Protein AF-A0A4P5VHC5-F1 (afdb_monomer_lite)

Sequence (253 aa):
MTRVNHTTSGDASEANSLGYAGRFGPGLPRVSDGSLLFLLHLISKMRPALEGGSRFGIVLNGSPLFTGGAGSGESEIRRYVLEDDLVEAIIGLPTDMFYNTGISTYIWILSNRKPAEYKGKVHLIDASSFWQKMRKSLGSKRKELSPEQIAEITRLFGNFEEAEHDGKTISRIFLNEDFGYRTITVERPLKDEAGNVVLGQRGKAKDQPQADSSLRDTENVTLSEDVQTYFEREVLPHESDAWIDHEKTRVGY

Secondary structure (DSSP, 8-state):
---------HHHHHHHHHGGGSTTTT----TT--HHHHHHHHHTTSPPGGGT--EEEEEEESGGGT-S-TTSHHHHHHHHHHHTT-EEEEEEPPTT-BTTB-S-EEEEEEESS--GGGTTEEEEEE-TT--EEEEEEETTEEEE--HHHHHHHHHHHHHT--EEETTEEEEEEEEGGGG-EEEEEEE-B-B-TTSPBPBB-SGGGBTSBPB-TTS-EEEEEETTS-HHHHIIIIITTT-TT-EEEEEEEEEE-

pLDDT: mean 93.29, std 11.01, range [29.88, 98.75]

Radius of gyration: 23.18 Å; chains: 1; bounding box: 64×45×61 Å

Structure (mmCIF, N/CA/C/O backbone):
data_AF-A0A4P5VHC5-F1
#
_entry.id   AF-A0A4P5VHC5-F1
#
loop_
_atom_site.group_PDB
_atom_site.id
_atom_site.type_symbol
_atom_site.label_atom_id
_atom_site.label_alt_id
_atom_site.label_comp_id
_atom_site.label_asym_id
_atom_site.label_entity_id
_atom_site.label_seq_id
_atom_site.pdbx_PDB_ins_code
_atom_site.Cartn_x
_atom_site.Cartn_y
_atom_site.Cartn_z
_atom_site.occupancy
_atom_site.B_iso_or_equiv
_atom_site.auth_seq_id
_atom_site.auth_comp_id
_atom_site.auth_asym_id
_atom_site.auth_atom_id
_atom_site.pdbx_PDB_model_num
ATOM 1 N N . MET A 1 1 ? 39.696 18.001 10.555 1.00 36.16 1 MET A N 1
ATOM 2 C CA . MET A 1 1 ? 38.634 17.391 11.386 1.00 36.16 1 MET A CA 1
ATOM 3 C C . MET A 1 1 ? 37.720 16.589 10.479 1.00 36.16 1 MET A C 1
ATOM 5 O O . MET A 1 1 ? 36.798 17.136 9.889 1.00 36.16 1 MET A O 1
ATOM 9 N N . THR A 1 2 ? 38.032 15.311 10.305 1.00 31.55 2 THR A N 1
ATOM 10 C CA . THR A 1 2 ? 37.221 14.377 9.522 1.00 31.55 2 THR A CA 1
ATOM 11 C C . THR A 1 2 ? 36.045 13.955 10.393 1.00 31.55 2 THR A C 1
ATOM 13 O O . THR A 1 2 ? 36.248 13.316 11.424 1.00 31.55 2 THR A O 1
ATOM 16 N N . ARG A 1 3 ? 34.821 14.361 10.037 1.00 29.88 3 ARG A N 1
ATOM 17 C CA . ARG A 1 3 ? 33.613 13.814 10.665 1.00 29.88 3 ARG A CA 1
ATOM 18 C C . ARG A 1 3 ? 33.501 12.353 10.244 1.00 29.88 3 ARG A C 1
ATOM 20 O O . ARG A 1 3 ? 33.150 12.055 9.108 1.00 29.88 3 ARG A O 1
ATOM 27 N N . VAL A 1 4 ? 33.835 11.454 11.161 1.00 32.69 4 VAL A N 1
ATOM 28 C CA . VAL A 1 4 ? 33.450 10.048 11.074 1.00 32.69 4 VAL A CA 1
ATOM 29 C C . VAL A 1 4 ? 31.948 10.007 11.346 1.00 32.69 4 VAL A C 1
ATOM 31 O O . VAL A 1 4 ? 31.511 10.318 12.452 1.00 32.69 4 VAL A O 1
ATOM 34 N N . ASN A 1 5 ? 31.151 9.683 10.326 1.00 34.91 5 ASN A N 1
ATOM 35 C CA . ASN A 1 5 ? 29.728 9.388 10.483 1.00 34.91 5 ASN A CA 1
ATOM 36 C C . ASN A 1 5 ? 29.587 8.061 11.244 1.00 34.91 5 ASN A C 1
ATOM 38 O O . ASN A 1 5 ? 29.468 6.992 10.653 1.00 34.91 5 ASN A O 1
ATOM 42 N N . HIS A 1 6 ? 29.637 8.126 12.571 1.00 38.31 6 HIS A N 1
ATOM 43 C CA . HIS A 1 6 ? 29.175 7.056 13.445 1.00 38.31 6 HIS A CA 1
ATOM 44 C C . HIS A 1 6 ? 27.709 7.298 13.776 1.00 38.31 6 HIS A C 1
ATOM 46 O O . HIS A 1 6 ? 27.382 8.031 14.704 1.00 38.31 6 HIS A O 1
ATOM 52 N N . THR A 1 7 ? 26.827 6.715 12.973 1.00 39.00 7 THR A N 1
ATOM 53 C CA . THR A 1 7 ? 25.445 6.386 13.350 1.00 39.00 7 THR A CA 1
ATOM 54 C C . THR A 1 7 ? 24.884 5.453 12.282 1.00 39.00 7 THR A C 1
ATOM 56 O O . THR A 1 7 ? 24.005 5.802 11.503 1.00 39.00 7 THR A O 1
ATOM 59 N N . THR A 1 8 ? 25.401 4.226 12.232 1.00 48.84 8 THR A N 1
ATOM 60 C CA . THR A 1 8 ? 24.538 3.120 11.813 1.00 48.84 8 THR A CA 1
ATOM 61 C C . THR A 1 8 ? 23.470 3.050 12.901 1.00 48.84 8 THR A C 1
ATOM 63 O O . THR A 1 8 ? 23.798 2.765 14.054 1.00 48.84 8 THR A O 1
ATOM 66 N N . SER A 1 9 ? 22.236 3.458 12.598 1.00 67.06 9 SER A N 1
ATOM 67 C CA . SER A 1 9 ? 21.126 3.362 13.551 1.00 67.06 9 SER A CA 1
ATOM 68 C C . SER A 1 9 ? 21.044 1.926 14.086 1.00 67.06 9 SER A C 1
ATOM 70 O O . SER A 1 9 ? 21.364 0.977 13.365 1.00 67.06 9 SER A O 1
ATOM 72 N N . GLY A 1 10 ? 20.651 1.751 15.354 1.00 80.69 10 GLY A N 1
ATOM 73 C CA . GLY A 1 10 ? 20.537 0.417 15.964 1.00 80.69 10 GLY A CA 1
ATOM 74 C C . GLY A 1 10 ? 19.691 -0.538 15.116 1.00 80.69 10 GLY A C 1
ATOM 75 O O . GLY A 1 10 ? 20.045 -1.703 14.964 1.00 80.69 10 GLY A O 1
ATOM 76 N N . ASP A 1 11 ? 18.663 -0.002 14.459 1.00 84.81 11 ASP A N 1
ATOM 77 C CA . ASP A 1 11 ? 17.774 -0.736 13.559 1.00 84.81 11 ASP A CA 1
ATOM 78 C C . ASP A 1 11 ? 18.492 -1.257 12.302 1.00 84.81 11 ASP A C 1
ATOM 80 O O . ASP A 1 11 ? 18.291 -2.404 11.911 1.00 84.81 11 ASP A O 1
ATOM 84 N N . ALA A 1 12 ? 19.389 -0.467 11.697 1.00 81.19 12 ALA A N 1
ATOM 85 C CA . ALA A 1 12 ? 20.171 -0.902 10.537 1.00 81.19 12 ALA A CA 1
ATOM 86 C C . ALA A 1 12 ? 21.221 -1.956 10.906 1.00 81.19 12 ALA A C 1
ATOM 88 O O . ALA A 1 12 ? 21.460 -2.902 10.155 1.00 81.19 12 ALA A O 1
ATOM 89 N N . SER A 1 13 ? 21.829 -1.819 12.086 1.00 85.81 13 SER A N 1
ATOM 90 C CA . SER A 1 13 ? 22.717 -2.847 12.629 1.00 85.81 13 SER A CA 1
ATOM 91 C C . SER A 1 13 ? 21.960 -4.154 12.882 1.00 85.81 13 SER A C 1
ATOM 93 O O . SER A 1 13 ? 22.459 -5.226 12.544 1.00 85.81 13 SER A O 1
ATOM 95 N N . GLU A 1 14 ? 20.758 -4.079 13.456 1.00 89.00 14 GLU A N 1
ATOM 96 C CA . GLU A 1 14 ? 19.898 -5.237 13.711 1.00 89.00 14 GLU A CA 1
ATOM 97 C C . GLU A 1 14 ? 19.471 -5.924 12.409 1.00 89.00 14 GLU A C 1
ATOM 99 O O . GLU A 1 14 ? 19.658 -7.131 12.283 1.00 89.00 14 GLU A O 1
ATOM 104 N N . ALA A 1 15 ? 18.980 -5.167 11.421 1.00 82.75 15 ALA A N 1
ATOM 105 C CA . ALA A 1 15 ? 18.577 -5.704 10.120 1.00 82.75 15 ALA A CA 1
ATOM 106 C C . ALA A 1 15 ? 19.722 -6.475 9.445 1.00 82.75 15 ALA A C 1
ATOM 108 O O . ALA A 1 15 ? 19.540 -7.611 9.013 1.00 82.75 15 ALA A O 1
ATOM 109 N N . ASN A 1 16 ? 20.925 -5.892 9.427 1.00 84.56 16 ASN A N 1
ATOM 110 C CA . ASN A 1 16 ? 22.094 -6.501 8.792 1.00 84.56 16 ASN A CA 1
ATOM 111 C C . ASN A 1 16 ? 22.623 -7.736 9.536 1.00 84.56 16 ASN A C 1
ATOM 113 O O . ASN A 1 16 ? 23.179 -8.632 8.907 1.00 84.56 16 ASN A O 1
ATOM 117 N N . SER A 1 17 ? 22.513 -7.767 10.867 1.00 86.94 17 SER A N 1
ATOM 118 C CA . SER A 1 17 ? 23.103 -8.836 11.686 1.00 86.94 17 SER A CA 1
ATOM 119 C C . SER A 1 17 ? 22.147 -9.991 11.963 1.00 86.94 17 SER A C 1
ATOM 121 O O . SER A 1 17 ? 22.588 -11.137 12.015 1.00 86.94 17 SER A O 1
ATOM 123 N N . LEU A 1 18 ? 20.858 -9.707 12.149 1.00 88.06 18 LEU A N 1
ATOM 124 C CA . LEU A 1 18 ? 19.863 -10.701 12.547 1.00 88.06 18 LEU A CA 1
ATOM 125 C C . LEU A 1 18 ? 18.912 -11.084 11.409 1.00 88.06 18 LEU A C 1
ATOM 127 O O . LEU A 1 18 ? 18.287 -12.141 11.485 1.00 88.06 18 LEU A O 1
ATOM 131 N N . GLY A 1 19 ? 18.778 -10.262 10.362 1.00 90.06 19 GLY A N 1
ATOM 132 C CA . GLY A 1 19 ? 17.803 -10.498 9.295 1.00 90.06 19 GLY A CA 1
ATOM 133 C C . GLY A 1 19 ? 16.404 -10.765 9.866 1.00 90.06 19 GLY A C 1
ATOM 134 O O . GLY A 1 19 ? 15.945 -10.049 10.755 1.00 90.06 19 GLY A O 1
ATOM 135 N N . TYR A 1 20 ? 15.749 -11.836 9.407 1.00 89.06 20 TYR A N 1
ATOM 136 C CA . TYR A 1 20 ? 14.425 -12.268 9.888 1.00 89.06 20 TYR A CA 1
ATOM 137 C C . TYR A 1 20 ? 14.401 -12.817 11.324 1.00 89.06 20 TYR A C 1
ATOM 139 O O . TYR A 1 20 ? 13.323 -12.985 11.886 1.00 89.06 20 TYR A O 1
ATOM 147 N N . ALA A 1 21 ? 15.557 -13.083 11.945 1.00 86.75 21 ALA A N 1
ATOM 148 C CA . ALA A 1 21 ? 15.609 -13.377 13.380 1.00 86.75 21 ALA A CA 1
ATOM 149 C C . ALA A 1 21 ? 15.487 -12.101 14.238 1.00 86.75 21 ALA A C 1
ATOM 151 O O . ALA A 1 21 ? 15.233 -12.187 15.440 1.00 86.75 21 ALA A O 1
ATOM 152 N N . GLY A 1 22 ? 15.686 -10.925 13.630 1.00 90.69 22 GLY A N 1
ATOM 153 C CA . GLY A 1 22 ? 15.462 -9.614 14.232 1.00 90.69 22 GLY A CA 1
ATOM 154 C C . GLY A 1 22 ? 14.140 -8.986 13.790 1.00 90.69 22 GLY A C 1
ATOM 155 O O . GLY A 1 22 ? 13.356 -9.570 13.046 1.00 90.69 22 GLY A O 1
ATOM 156 N N . ARG A 1 23 ? 13.890 -7.754 14.237 1.00 93.00 23 ARG A N 1
ATOM 157 C CA . ARG A 1 23 ? 12.640 -7.022 13.968 1.00 93.00 23 ARG A CA 1
ATOM 158 C C . ARG A 1 23 ? 12.510 -6.546 12.527 1.00 93.00 23 ARG A C 1
ATOM 160 O O . ARG A 1 23 ? 11.402 -6.427 12.024 1.00 93.00 23 ARG A O 1
ATOM 167 N N . PHE A 1 24 ? 13.631 -6.235 11.885 1.00 95.25 24 PHE A N 1
ATOM 168 C CA . PHE A 1 24 ? 13.658 -5.483 10.628 1.00 95.25 24 PHE A CA 1
ATOM 169 C C . PHE A 1 24 ? 14.145 -6.306 9.434 1.00 95.25 24 PHE A C 1
ATOM 171 O O . PHE A 1 24 ? 14.600 -5.748 8.440 1.00 95.25 24 PHE A O 1
ATOM 178 N N . GLY A 1 25 ? 14.038 -7.635 9.527 1.00 92.31 25 GLY A N 1
ATOM 179 C CA . GLY A 1 25 ? 14.371 -8.558 8.440 1.00 92.31 25 GLY A CA 1
ATOM 180 C C . GLY A 1 25 ? 13.697 -8.253 7.096 1.00 92.31 25 GLY A C 1
ATOM 181 O O . GLY A 1 25 ? 14.389 -8.332 6.084 1.00 92.31 25 GLY A O 1
ATOM 182 N N . PRO A 1 26 ? 12.412 -7.846 7.061 1.00 93.81 26 PRO A N 1
ATOM 183 C CA . PRO A 1 26 ? 11.734 -7.506 5.809 1.00 93.81 26 PRO A CA 1
ATOM 184 C C . PRO A 1 26 ? 12.311 -6.290 5.075 1.00 93.81 26 PRO A C 1
ATOM 186 O O . PRO A 1 26 ? 12.112 -6.147 3.876 1.00 93.81 26 PRO A O 1
ATOM 189 N N . GLY A 1 27 ? 13.012 -5.395 5.773 1.00 93.75 27 GLY A N 1
ATOM 190 C CA . GLY A 1 27 ? 13.595 -4.203 5.170 1.00 93.75 27 GLY A CA 1
ATOM 191 C C . GLY A 1 27 ? 13.549 -2.985 6.080 1.00 93.75 27 GLY A C 1
ATOM 192 O O . GLY A 1 27 ? 13.005 -3.006 7.185 1.00 93.75 27 GLY A O 1
ATOM 193 N N . LEU A 1 28 ? 14.140 -1.896 5.589 1.00 95.00 28 LEU A N 1
ATOM 194 C CA . LEU A 1 28 ? 14.176 -0.606 6.271 1.00 95.00 28 LEU A CA 1
ATOM 195 C C . LEU A 1 28 ? 13.563 0.463 5.362 1.00 95.00 28 LEU A C 1
ATOM 197 O O . LEU A 1 28 ? 14.008 0.598 4.218 1.00 95.00 28 LEU A O 1
ATOM 201 N N . PRO A 1 29 ? 12.577 1.237 5.844 1.00 94.12 29 PRO A N 1
ATOM 202 C CA . PRO A 1 29 ? 12.054 2.368 5.098 1.00 94.12 29 PRO A CA 1
ATOM 203 C C . PRO A 1 29 ? 13.096 3.495 5.035 1.00 94.12 29 PRO A C 1
ATOM 205 O O . PRO A 1 29 ? 14.140 3.464 5.699 1.00 94.12 29 PRO A O 1
ATOM 208 N N . ARG A 1 30 ? 12.808 4.535 4.253 1.00 92.06 30 ARG A N 1
ATOM 209 C CA . ARG A 1 30 ? 13.620 5.757 4.241 1.00 92.06 30 ARG A CA 1
ATOM 210 C C . ARG A 1 30 ? 13.726 6.355 5.644 1.00 92.06 30 ARG A C 1
ATOM 212 O O . ARG A 1 30 ? 12.759 6.408 6.394 1.00 92.06 30 ARG A O 1
ATOM 219 N N . VAL A 1 31 ? 14.883 6.942 5.952 1.00 90.81 31 VAL A N 1
ATOM 220 C CA . VAL A 1 31 ? 15.163 7.577 7.258 1.00 90.81 31 VAL A CA 1
ATOM 221 C C . VAL A 1 31 ? 14.175 8.683 7.653 1.00 90.81 31 VAL A C 1
ATOM 223 O O . VAL A 1 31 ? 14.060 9.008 8.830 1.00 90.81 31 VAL A O 1
ATOM 226 N N . SER A 1 32 ? 13.474 9.273 6.683 1.00 90.88 32 SER A N 1
ATOM 227 C CA . SER A 1 32 ? 12.454 10.300 6.905 1.00 90.88 32 SER A CA 1
ATOM 228 C C . SER A 1 32 ? 11.093 9.743 7.335 1.00 90.88 32 SER A C 1
ATOM 230 O O . SER A 1 32 ? 10.227 10.532 7.705 1.00 90.88 32 SER A O 1
ATOM 232 N N . ASP A 1 33 ? 10.881 8.424 7.275 1.00 92.00 33 ASP A N 1
ATOM 233 C CA . ASP A 1 33 ? 9.618 7.782 7.638 1.00 92.00 33 ASP A CA 1
ATOM 234 C C . ASP A 1 33 ? 9.829 6.443 8.361 1.00 92.00 33 ASP A C 1
ATOM 236 O O . ASP A 1 33 ? 10.049 5.398 7.757 1.00 92.00 33 ASP A O 1
ATOM 240 N N . GLY A 1 34 ? 9.721 6.475 9.689 1.00 93.19 34 GLY A N 1
ATOM 241 C CA . GLY A 1 34 ? 9.833 5.290 10.541 1.00 93.19 34 GLY A CA 1
ATOM 242 C C . GLY A 1 34 ? 8.515 4.556 10.801 1.00 93.19 34 GLY A C 1
ATOM 243 O O . GLY A 1 34 ? 8.496 3.668 11.650 1.00 93.19 34 GLY A O 1
ATOM 244 N N . SER A 1 35 ? 7.405 4.910 10.142 1.00 95.00 35 SER A N 1
ATOM 245 C CA . SER A 1 35 ? 6.068 4.387 10.481 1.00 95.00 35 SER A CA 1
ATOM 246 C C . SER A 1 35 ? 6.012 2.856 10.434 1.00 95.00 35 SER A C 1
ATOM 248 O O . SER A 1 35 ? 5.518 2.212 11.362 1.00 95.00 35 SER A O 1
ATOM 250 N N . LEU A 1 36 ? 6.598 2.260 9.393 1.00 96.62 36 LEU A N 1
ATOM 251 C CA . LEU A 1 36 ? 6.655 0.807 9.218 1.00 96.62 36 LEU A CA 1
ATOM 252 C C . LEU A 1 36 ? 7.594 0.109 10.219 1.00 96.62 36 LEU A C 1
ATOM 254 O O . LEU A 1 36 ? 7.393 -1.065 10.520 1.00 96.62 36 LEU A O 1
ATOM 258 N N . LEU A 1 37 ? 8.565 0.813 10.814 1.00 96.56 37 LEU A N 1
ATOM 259 C CA . LEU A 1 37 ? 9.421 0.232 11.857 1.00 96.56 37 LEU A CA 1
ATOM 260 C C . LEU A 1 37 ? 8.628 -0.048 13.140 1.00 96.56 37 LEU A C 1
ATOM 262 O O . LEU A 1 37 ? 8.848 -1.070 13.790 1.00 96.56 37 LEU A O 1
ATOM 266 N N . PHE A 1 38 ? 7.667 0.814 13.493 1.00 96.75 38 PHE A N 1
ATOM 267 C CA . PHE A 1 38 ? 6.766 0.553 14.620 1.00 96.75 38 PHE A CA 1
ATOM 268 C C . PHE A 1 38 ? 5.859 -0.647 14.354 1.00 96.75 38 PHE A C 1
ATOM 270 O O . PHE A 1 38 ? 5.648 -1.459 15.254 1.00 96.75 38 PHE A O 1
ATOM 277 N N . LEU A 1 39 ? 5.369 -0.792 13.118 1.00 97.56 39 LEU A N 1
ATOM 278 C CA . LEU A 1 39 ? 4.588 -1.956 12.706 1.00 97.56 39 LEU A CA 1
ATOM 279 C C . LEU A 1 39 ? 5.391 -3.252 12.896 1.00 97.56 39 LEU A C 1
ATOM 281 O O . LEU A 1 39 ? 4.942 -4.159 13.595 1.00 97.56 39 LEU A O 1
ATOM 285 N N . LEU A 1 40 ? 6.609 -3.305 12.352 1.00 97.69 40 LEU A N 1
ATOM 286 C CA . LEU A 1 40 ? 7.513 -4.448 12.495 1.00 97.69 40 LEU A CA 1
ATOM 287 C C . LEU A 1 40 ? 7.878 -4.740 13.955 1.00 97.69 40 LEU A C 1
ATOM 289 O O . LEU A 1 40 ? 7.930 -5.898 14.372 1.00 97.69 40 LEU A O 1
ATOM 293 N N . HIS A 1 41 ? 8.075 -3.699 14.767 1.00 97.38 41 HIS A N 1
ATOM 294 C CA . HIS A 1 41 ? 8.326 -3.868 16.193 1.00 97.38 41 HIS A CA 1
ATOM 295 C C . HIS A 1 41 ? 7.158 -4.550 16.920 1.00 97.38 41 HIS A C 1
ATOM 297 O O . HIS A 1 41 ? 7.396 -5.400 17.777 1.00 97.38 41 HIS A O 1
ATOM 303 N N . LEU A 1 42 ? 5.908 -4.208 16.591 1.00 97.81 42 LEU A N 1
ATOM 304 C CA . LEU A 1 42 ? 4.737 -4.877 17.162 1.00 97.81 42 LEU A CA 1
ATOM 305 C C . LEU A 1 42 ? 4.617 -6.323 16.671 1.00 97.81 42 LEU A C 1
ATOM 307 O O . LEU A 1 42 ? 4.345 -7.213 17.479 1.00 97.81 42 LEU A O 1
ATOM 311 N N . ILE A 1 43 ? 4.891 -6.575 15.385 1.00 97.50 43 ILE A N 1
ATOM 312 C CA . ILE A 1 43 ? 4.909 -7.932 14.814 1.00 97.50 43 ILE A CA 1
ATOM 313 C C . ILE A 1 43 ? 5.911 -8.816 15.564 1.00 97.50 43 ILE A C 1
ATOM 315 O O . ILE A 1 43 ? 5.569 -9.920 15.984 1.00 97.50 43 ILE A O 1
ATOM 319 N N . SER A 1 44 ? 7.108 -8.303 15.863 1.00 96.06 44 SER A N 1
ATOM 320 C CA . SER A 1 44 ? 8.133 -9.051 16.603 1.00 96.06 44 SER A CA 1
ATOM 321 C C . SER A 1 44 ? 7.743 -9.399 18.048 1.00 96.06 44 SER A C 1
ATOM 323 O O . SER A 1 44 ? 8.499 -10.079 18.744 1.00 96.06 44 SER A O 1
ATOM 325 N N . LYS A 1 45 ? 6.648 -8.835 18.568 1.00 96.38 45 LYS A N 1
ATOM 326 C CA . LYS A 1 45 ? 6.124 -9.092 19.917 1.00 96.38 45 LYS A CA 1
ATOM 327 C C . LYS A 1 45 ? 4.859 -9.942 19.900 1.00 96.38 45 LYS A C 1
ATOM 329 O O . LYS A 1 45 ? 4.316 -10.228 20.967 1.00 96.38 45 LYS A O 1
ATOM 334 N N . MET A 1 46 ? 4.393 -10.358 18.724 1.00 97.00 46 MET A N 1
ATOM 335 C CA . MET A 1 46 ? 3.252 -11.255 18.616 1.00 97.00 46 MET A CA 1
ATOM 336 C C . MET A 1 46 ? 3.584 -12.606 19.239 1.00 97.00 46 MET A C 1
ATOM 338 O O . MET A 1 46 ? 4.645 -13.184 19.005 1.00 97.00 46 MET A O 1
ATOM 342 N N . ARG A 1 47 ? 2.636 -13.143 20.007 1.00 97.62 47 ARG A N 1
ATOM 343 C CA . ARG A 1 47 ? 2.706 -14.532 20.450 1.00 97.62 47 ARG A CA 1
ATOM 344 C C . ARG A 1 47 ? 2.629 -15.448 19.223 1.00 97.62 47 ARG A C 1
ATOM 346 O O . ARG A 1 47 ? 1.759 -15.203 18.381 1.00 97.62 47 ARG A O 1
ATOM 353 N N . PRO A 1 48 ? 3.457 -16.502 19.117 1.00 95.62 48 PRO A N 1
ATOM 354 C CA . PRO A 1 48 ? 3.367 -17.464 18.023 1.00 95.62 48 PRO A CA 1
ATOM 355 C C . PRO A 1 48 ? 1.949 -18.026 17.845 1.00 95.62 48 PRO A C 1
ATOM 357 O O . PRO A 1 48 ? 1.235 -18.265 18.822 1.00 95.62 48 PRO A O 1
ATOM 360 N N . ALA A 1 49 ? 1.540 -18.275 16.598 1.00 94.75 49 ALA A N 1
ATOM 361 C CA . ALA A 1 49 ? 0.203 -18.791 16.284 1.00 94.75 49 ALA A CA 1
ATOM 362 C C . ALA A 1 49 ? -0.087 -20.135 16.981 1.00 94.75 49 ALA A C 1
ATOM 364 O O . ALA A 1 49 ? -1.178 -20.330 17.520 1.00 94.75 49 ALA A O 1
ATOM 365 N N . LEU A 1 50 ? 0.922 -21.015 17.055 1.00 94.94 50 LEU A N 1
ATOM 366 C CA . LEU A 1 50 ? 0.859 -22.310 17.750 1.00 94.94 50 LEU A CA 1
ATOM 367 C C . LEU A 1 50 ? 0.631 -22.176 19.267 1.00 94.94 50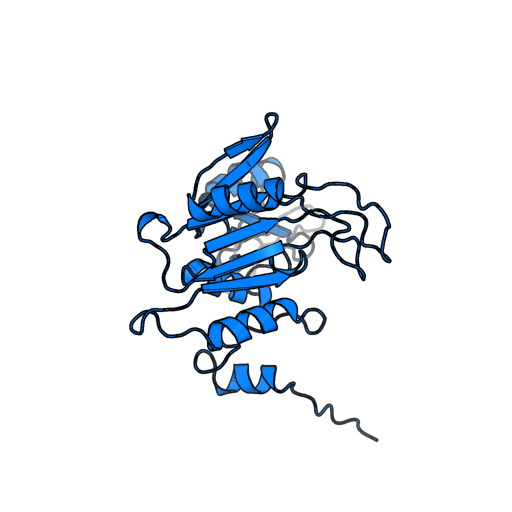 LEU A C 1
ATOM 369 O O . LEU A 1 50 ? 0.120 -23.099 19.892 1.00 94.94 50 LEU A O 1
ATOM 373 N N . GLU A 1 51 ? 0.951 -21.021 19.853 1.00 96.75 51 GLU A N 1
ATOM 374 C CA . GLU A 1 51 ? 0.754 -20.711 21.278 1.00 96.75 51 GLU A CA 1
ATOM 375 C C . GLU A 1 51 ? -0.518 -19.872 21.529 1.00 96.75 51 GLU A C 1
ATOM 377 O O . GLU A 1 51 ? -0.719 -19.286 22.597 1.00 96.75 51 GLU A O 1
ATOM 382 N N . GLY A 1 52 ? -1.403 -19.791 20.534 1.00 94.50 52 GLY A N 1
ATOM 383 C CA . GLY A 1 52 ? -2.675 -19.075 20.615 1.00 94.50 52 GLY A CA 1
ATOM 384 C C . GLY A 1 52 ? -2.701 -17.735 19.883 1.00 94.50 52 GLY A C 1
ATOM 385 O O . GLY A 1 52 ? -3.779 -17.142 19.804 1.00 94.50 52 GLY A O 1
ATOM 386 N N . GLY A 1 53 ? -1.579 -17.303 19.300 1.00 96.50 53 GLY A N 1
ATOM 387 C CA . GLY A 1 53 ? -1.505 -16.140 18.419 1.00 96.50 53 GLY A CA 1
ATOM 388 C C . GLY A 1 53 ? -1.740 -14.793 19.104 1.00 96.50 53 GLY A C 1
ATOM 389 O O . GLY A 1 53 ? -1.850 -14.675 20.326 1.00 96.50 53 GLY A O 1
ATOM 390 N N . SER A 1 54 ? -1.783 -13.737 18.302 1.00 97.62 54 SER A N 1
ATOM 391 C CA . SER A 1 54 ? -2.052 -12.367 18.735 1.00 97.62 54 SER A CA 1
ATOM 392 C C . SER A 1 54 ? -2.786 -11.589 17.648 1.00 97.62 54 SER A C 1
ATOM 394 O O . SER A 1 54 ? -2.687 -11.896 16.459 1.00 97.62 54 SER A O 1
ATOM 396 N N . ARG A 1 55 ? -3.518 -10.560 18.074 1.00 98.06 55 ARG A N 1
ATOM 397 C CA . ARG A 1 55 ? -4.094 -9.531 17.211 1.00 98.06 55 ARG A CA 1
ATOM 398 C C . ARG A 1 55 ? -3.799 -8.175 17.834 1.00 98.06 55 ARG A C 1
ATOM 400 O O . ARG A 1 55 ? -3.950 -8.025 19.046 1.00 98.06 55 ARG A O 1
ATOM 407 N N . PHE A 1 56 ? -3.381 -7.208 17.032 1.00 98.44 56 PHE A N 1
ATOM 408 C CA . PHE A 1 56 ? -3.178 -5.838 17.492 1.00 98.44 56 PHE A CA 1
ATOM 409 C C . PHE A 1 56 ? -3.717 -4.836 16.475 1.00 98.44 56 PHE A C 1
ATOM 411 O O . PHE A 1 56 ? -3.877 -5.157 15.299 1.00 98.44 56 PHE A O 1
ATOM 418 N N . GLY A 1 57 ? -3.992 -3.623 16.952 1.00 98.38 57 GLY A N 1
ATOM 419 C CA . GLY A 1 57 ? -4.296 -2.467 16.119 1.00 98.38 57 GLY A CA 1
ATOM 420 C C . GLY A 1 57 ? -3.224 -1.394 16.280 1.00 98.38 57 GLY A C 1
ATOM 421 O O . GLY A 1 57 ? -2.767 -1.149 17.397 1.00 98.38 57 GLY A O 1
ATOM 422 N N . ILE A 1 58 ? -2.831 -0.747 15.186 1.00 98.44 58 ILE A N 1
ATOM 423 C CA . ILE A 1 58 ? -1.928 0.411 15.187 1.00 98.44 58 ILE A CA 1
ATOM 424 C C . ILE A 1 58 ? -2.518 1.531 14.331 1.00 98.44 58 ILE A C 1
ATOM 426 O O . ILE A 1 58 ? -3.073 1.279 13.265 1.00 98.44 58 ILE A O 1
ATOM 430 N N . VAL A 1 59 ? -2.404 2.774 14.804 1.00 97.50 59 VAL A N 1
ATOM 431 C CA . VAL A 1 59 ? -2.819 3.960 14.047 1.00 97.50 59 VAL A CA 1
ATOM 432 C C . VAL A 1 59 ? -1.612 4.541 13.324 1.00 97.50 59 VAL A C 1
ATOM 434 O O . VAL A 1 59 ? -0.621 4.890 13.965 1.00 97.50 59 VAL A O 1
ATOM 437 N N . LEU A 1 60 ? -1.711 4.673 12.005 1.00 96.62 60 LEU A N 1
ATOM 438 C CA . LEU A 1 60 ? -0.668 5.209 11.133 1.00 96.62 60 LEU A CA 1
ATOM 439 C C . LEU A 1 60 ? -1.227 6.349 10.268 1.00 96.62 60 LEU A C 1
ATOM 441 O O . LEU A 1 60 ? -2.441 6.506 10.114 1.00 96.62 60 LEU A O 1
ATOM 445 N N . ASN A 1 61 ? -0.347 7.175 9.701 1.00 94.00 61 ASN A N 1
ATOM 446 C CA . ASN A 1 61 ? -0.731 8.080 8.614 1.00 94.00 61 ASN A CA 1
ATOM 447 C C . ASN A 1 61 ? -0.913 7.283 7.302 1.00 94.00 61 ASN A C 1
ATOM 449 O O . ASN A 1 61 ? -0.862 6.056 7.294 1.00 94.00 61 ASN A O 1
ATOM 453 N N . GLY A 1 62 ? -1.129 7.975 6.179 1.00 94.25 62 GLY A N 1
ATOM 454 C CA . GLY A 1 62 ? -1.286 7.311 4.880 1.00 94.25 62 GLY A CA 1
ATOM 455 C C . GLY A 1 62 ? -0.008 6.712 4.289 1.00 94.25 62 GLY A C 1
ATOM 456 O O . GLY A 1 62 ? -0.110 5.857 3.421 1.00 94.25 62 GLY A O 1
ATOM 457 N N . SER A 1 63 ? 1.181 7.123 4.740 1.00 95.00 63 SER A N 1
ATOM 458 C CA . SER A 1 63 ? 2.440 6.756 4.074 1.00 95.00 63 SER A CA 1
ATOM 459 C C . SER A 1 63 ? 2.663 5.240 3.935 1.00 95.00 63 SER A C 1
ATOM 461 O O . SER A 1 63 ? 2.935 4.805 2.814 1.00 95.00 63 SER A O 1
ATOM 463 N N . PRO A 1 64 ? 2.466 4.413 4.986 1.00 96.38 64 PRO A N 1
ATOM 464 C CA . PRO A 1 64 ? 2.591 2.959 4.894 1.00 96.38 64 PRO A CA 1
ATOM 465 C C . PRO A 1 64 ? 1.824 2.295 3.751 1.00 96.38 64 PRO A C 1
ATOM 467 O O . PRO A 1 64 ? 2.233 1.219 3.336 1.00 96.38 64 PRO A O 1
ATOM 470 N N . LEU A 1 65 ? 0.749 2.912 3.244 1.00 94.12 65 LEU A N 1
ATOM 471 C CA . LEU A 1 65 ? -0.094 2.350 2.187 1.00 94.12 65 LEU A CA 1
ATOM 472 C C . LEU A 1 65 ? 0.506 2.466 0.783 1.00 94.12 65 LEU A C 1
ATOM 474 O O . LEU A 1 65 ? 0.142 1.671 -0.071 1.00 94.12 65 LEU A O 1
ATOM 478 N N . PHE A 1 66 ? 1.357 3.462 0.514 1.00 89.56 66 PHE A N 1
ATOM 479 C CA . PHE A 1 66 ? 1.728 3.795 -0.872 1.00 89.56 66 PHE A CA 1
ATOM 480 C C . PHE A 1 66 ? 3.174 4.255 -1.073 1.00 89.56 66 PHE A C 1
ATOM 482 O O . PHE A 1 66 ? 3.609 4.414 -2.213 1.00 89.56 66 PHE A O 1
ATOM 489 N N . THR A 1 67 ? 3.936 4.539 -0.014 1.00 92.06 67 THR A N 1
ATOM 490 C CA . THR A 1 67 ? 5.320 4.993 -0.195 1.00 92.06 67 THR A CA 1
ATOM 491 C C . THR A 1 67 ? 6.252 3.834 -0.513 1.00 92.06 67 THR A C 1
ATOM 493 O O . THR A 1 67 ? 6.096 2.736 0.008 1.00 92.06 67 THR A O 1
ATOM 496 N N . GLY A 1 68 ? 7.250 4.093 -1.359 1.00 91.25 68 GLY A N 1
ATOM 497 C CA . GLY A 1 68 ? 8.245 3.101 -1.756 1.00 91.25 68 GLY A CA 1
ATOM 498 C C . GLY A 1 68 ? 7.777 2.206 -2.904 1.00 91.25 68 GLY A C 1
ATOM 499 O O . GLY A 1 68 ? 6.778 1.504 -2.788 1.00 91.25 68 GLY A O 1
ATOM 500 N N . GLY A 1 69 ? 8.499 2.277 -4.025 1.00 93.75 69 GLY A N 1
ATOM 501 C CA . GLY A 1 69 ? 8.233 1.451 -5.203 1.00 93.75 69 GLY A CA 1
ATOM 502 C C . GLY A 1 69 ? 8.772 0.029 -5.058 1.00 93.75 69 GLY A C 1
ATOM 503 O O . GLY A 1 69 ? 9.447 -0.291 -4.078 1.00 93.75 69 GLY A O 1
ATOM 504 N N . ALA A 1 70 ? 8.521 -0.802 -6.067 1.00 94.62 70 ALA A N 1
ATOM 505 C CA . ALA A 1 70 ? 8.982 -2.185 -6.128 1.00 94.62 70 ALA A CA 1
ATOM 506 C C . ALA A 1 70 ? 10.467 -2.339 -5.739 1.00 94.62 70 ALA A C 1
ATOM 508 O O . ALA A 1 70 ? 11.350 -1.669 -6.280 1.00 94.62 70 ALA A O 1
ATOM 509 N N . GLY A 1 71 ? 10.738 -3.230 -4.781 1.00 91.75 71 GLY A N 1
ATOM 510 C CA . GLY A 1 71 ? 12.078 -3.489 -4.249 1.00 91.75 71 GLY A CA 1
ATOM 511 C C . GLY A 1 71 ? 12.603 -2.463 -3.235 1.00 91.75 71 GLY A C 1
ATOM 512 O O . GLY A 1 71 ? 13.731 -2.613 -2.763 1.00 91.75 71 GLY A O 1
ATOM 513 N N . SER A 1 72 ? 11.839 -1.421 -2.882 1.00 95.50 72 SER A N 1
ATOM 514 C CA . SER A 1 72 ? 12.185 -0.547 -1.754 1.00 95.50 72 SER A CA 1
ATOM 515 C C . SER A 1 72 ? 11.836 -1.206 -0.420 1.00 95.50 72 SER A C 1
ATOM 517 O O . SER A 1 72 ? 10.964 -2.069 -0.353 1.00 95.50 72 SER A O 1
ATOM 519 N N . GLY A 1 73 ? 12.467 -0.759 0.671 1.00 95.62 73 GLY A N 1
ATOM 520 C CA . GLY A 1 73 ? 12.201 -1.320 1.995 1.00 95.62 73 GLY A CA 1
ATOM 521 C C . GLY A 1 73 ? 10.739 -1.195 2.428 1.00 95.62 73 GLY A C 1
ATOM 522 O O . GLY A 1 73 ? 10.207 -2.130 3.005 1.00 95.62 73 GLY A O 1
ATOM 523 N N . GLU A 1 74 ? 10.049 -0.097 2.110 1.00 97.31 74 GLU A N 1
ATOM 524 C CA . GLU A 1 74 ? 8.612 0.025 2.385 1.00 97.31 74 GLU A CA 1
ATOM 525 C C . GLU A 1 74 ? 7.784 -1.031 1.638 1.00 97.31 74 GLU A C 1
ATOM 527 O O . GLU A 1 74 ? 6.885 -1.634 2.224 1.00 97.31 74 GLU A O 1
ATOM 532 N N . SER A 1 75 ? 8.114 -1.274 0.365 1.00 97.38 75 SER A N 1
ATOM 533 C CA . SER A 1 75 ? 7.424 -2.253 -0.476 1.00 97.38 75 SER A CA 1
ATOM 534 C C . SER A 1 75 ? 7.703 -3.689 -0.025 1.00 97.38 75 SER A C 1
ATOM 536 O O . SER A 1 75 ? 6.784 -4.499 0.039 1.00 97.38 75 SER A O 1
ATOM 538 N N . GLU A 1 76 ? 8.935 -3.998 0.387 1.00 97.31 76 GLU A N 1
ATOM 539 C CA . GLU A 1 76 ? 9.290 -5.313 0.940 1.00 97.31 76 GLU A CA 1
ATOM 540 C C . GLU A 1 76 ? 8.638 -5.564 2.309 1.00 97.31 76 GLU A C 1
ATOM 542 O O . GLU A 1 76 ? 8.198 -6.676 2.597 1.00 97.31 76 GLU A O 1
ATOM 547 N N . ILE A 1 77 ? 8.474 -4.526 3.138 1.00 98.00 77 ILE A N 1
ATOM 548 C CA . ILE A 1 77 ? 7.712 -4.640 4.388 1.00 98.00 77 ILE A CA 1
ATOM 549 C C . ILE A 1 77 ? 6.228 -4.890 4.102 1.00 98.00 77 ILE A C 1
ATOM 551 O O . ILE A 1 77 ? 5.631 -5.747 4.754 1.00 98.00 77 ILE A O 1
ATOM 555 N N . ARG A 1 78 ? 5.624 -4.173 3.140 1.00 98.00 78 ARG A N 1
ATOM 556 C CA . ARG A 1 78 ? 4.237 -4.433 2.719 1.00 98.00 78 ARG A CA 1
ATOM 557 C C . ARG A 1 78 ? 4.071 -5.843 2.170 1.00 98.00 78 ARG A C 1
ATOM 559 O O . ARG A 1 78 ? 3.154 -6.536 2.606 1.00 98.00 78 ARG A O 1
ATOM 566 N N . ARG A 1 79 ? 4.992 -6.286 1.305 1.00 97.12 79 ARG A N 1
ATOM 567 C CA . ARG A 1 79 ? 5.045 -7.667 0.813 1.00 97.12 79 ARG A CA 1
ATOM 568 C C . ARG A 1 79 ? 5.023 -8.641 1.978 1.00 97.12 79 ARG A C 1
ATOM 570 O O . ARG A 1 79 ? 4.140 -9.480 2.029 1.00 97.12 79 ARG A O 1
ATOM 577 N N . TYR A 1 80 ? 5.936 -8.485 2.934 1.00 97.81 80 TYR A N 1
ATOM 578 C CA . TYR A 1 80 ? 6.023 -9.362 4.096 1.00 97.81 80 TYR A CA 1
ATOM 579 C C . TYR A 1 80 ? 4.698 -9.451 4.862 1.00 97.81 80 TYR A C 1
ATOM 581 O O . TYR A 1 80 ? 4.200 -10.545 5.096 1.00 97.81 80 TYR A O 1
ATOM 589 N N . VAL A 1 81 ? 4.079 -8.320 5.221 1.00 98.12 81 VAL A N 1
ATOM 590 C CA . VAL A 1 81 ? 2.845 -8.354 6.030 1.00 98.12 81 VAL A CA 1
ATOM 591 C C . VAL A 1 81 ? 1.614 -8.860 5.266 1.00 98.12 81 VAL A C 1
ATOM 593 O O . VAL A 1 81 ? 0.664 -9.327 5.901 1.00 98.12 81 VAL A O 1
ATOM 596 N N . LEU A 1 82 ? 1.610 -8.768 3.933 1.00 98.00 82 LEU A N 1
ATOM 597 C CA . LEU A 1 82 ? 0.529 -9.257 3.072 1.00 98.00 82 LEU A CA 1
ATOM 598 C C . LEU A 1 82 ? 0.723 -10.731 2.686 1.00 98.00 82 LEU A C 1
ATOM 600 O O . LEU A 1 82 ? -0.215 -11.515 2.810 1.00 98.00 82 LEU A O 1
ATOM 604 N N . GLU A 1 83 ? 1.924 -11.137 2.272 1.00 96.69 83 GLU A N 1
ATOM 605 C CA . GLU A 1 83 ? 2.233 -12.520 1.881 1.00 96.69 83 GLU A CA 1
ATOM 606 C C . GLU A 1 83 ? 2.235 -13.475 3.085 1.00 96.69 83 GLU A C 1
ATOM 608 O O . GLU A 1 83 ? 1.687 -14.572 2.977 1.00 96.69 83 GLU A O 1
ATOM 613 N N . ASP A 1 84 ? 2.707 -13.038 4.262 1.00 97.00 84 ASP A N 1
ATOM 614 C CA . ASP A 1 84 ? 2.565 -13.805 5.514 1.00 97.00 84 ASP A CA 1
ATOM 615 C C . ASP A 1 84 ? 1.135 -13.742 6.090 1.00 97.00 84 ASP A C 1
ATOM 617 O O . ASP A 1 84 ? 0.860 -14.263 7.176 1.00 97.00 84 ASP A O 1
ATOM 621 N N . ASP A 1 85 ? 0.201 -13.114 5.365 1.00 98.25 85 ASP A N 1
ATOM 622 C CA . ASP A 1 85 ? -1.219 -13.045 5.695 1.00 98.25 85 ASP A CA 1
ATOM 623 C C . ASP A 1 85 ? -1.476 -12.457 7.095 1.00 98.25 85 ASP A C 1
ATOM 625 O O . ASP A 1 85 ? -2.322 -12.936 7.855 1.00 98.25 85 ASP A O 1
ATOM 629 N N . LEU A 1 86 ? -0.727 -11.406 7.451 1.00 98.50 86 LEU A N 1
ATOM 630 C CA . LEU A 1 86 ? -0.804 -10.759 8.761 1.00 98.50 86 LEU A CA 1
ATOM 631 C C . LEU A 1 86 ? -1.826 -9.622 8.787 1.00 98.50 86 LEU A C 1
ATOM 633 O O . LEU A 1 86 ? -2.504 -9.453 9.799 1.00 98.50 86 LEU A O 1
ATOM 637 N N . VAL A 1 87 ? -1.958 -8.839 7.711 1.00 98.62 87 VAL A N 1
ATOM 638 C CA . VAL A 1 87 ? -2.901 -7.703 7.649 1.00 98.62 87 VAL A CA 1
ATOM 639 C C . VAL A 1 87 ? -4.334 -8.210 7.549 1.00 98.62 87 VAL A C 1
ATOM 641 O O . VAL A 1 87 ? -4.725 -8.754 6.527 1.00 98.62 87 VAL A O 1
ATOM 644 N N . GLU A 1 88 ? -5.124 -8.049 8.606 1.00 98.44 88 GLU A N 1
ATOM 645 C CA . GLU A 1 88 ? -6.525 -8.483 8.663 1.00 98.44 88 GLU A CA 1
ATOM 646 C C . GLU A 1 88 ? -7.476 -7.398 8.156 1.00 98.44 88 GLU A C 1
ATOM 648 O O . GLU A 1 88 ? -8.370 -7.691 7.365 1.00 98.44 88 GLU A O 1
ATOM 653 N N . ALA A 1 89 ? -7.255 -6.144 8.561 1.00 98.69 89 ALA A N 1
ATOM 654 C CA . ALA A 1 89 ? -8.052 -5.017 8.092 1.00 98.69 89 ALA A CA 1
ATOM 655 C C . ALA A 1 89 ? -7.266 -3.703 8.063 1.00 98.69 89 ALA A C 1
ATOM 657 O O . ALA A 1 89 ? -6.363 -3.488 8.876 1.00 98.69 89 ALA A O 1
ATOM 658 N N . ILE A 1 90 ? -7.664 -2.796 7.172 1.00 98.69 90 ILE A N 1
ATOM 659 C CA . ILE A 1 90 ? -7.219 -1.400 7.148 1.00 98.69 90 ILE A CA 1
ATOM 660 C C . ILE A 1 90 ? -8.462 -0.512 7.159 1.00 98.69 90 ILE A C 1
ATOM 662 O O . ILE A 1 90 ? -9.308 -0.588 6.270 1.00 98.69 90 ILE A O 1
ATOM 666 N N . ILE A 1 91 ? -8.563 0.340 8.178 1.00 98.69 91 ILE A N 1
ATOM 667 C CA . ILE A 1 91 ? -9.726 1.198 8.416 1.00 98.69 91 ILE A CA 1
ATOM 668 C C . ILE A 1 91 ? -9.316 2.655 8.206 1.00 98.69 91 ILE A C 1
ATOM 670 O O . ILE A 1 91 ? -8.533 3.193 8.991 1.00 98.69 91 ILE A O 1
ATOM 674 N N . GLY A 1 92 ? -9.836 3.297 7.161 1.00 98.31 92 GLY A N 1
ATOM 675 C CA . GLY A 1 92 ? -9.622 4.718 6.886 1.00 98.31 92 GLY A CA 1
ATOM 676 C C . GLY A 1 92 ? -10.483 5.589 7.793 1.00 98.31 92 GLY A C 1
ATOM 677 O O . GLY A 1 92 ? -11.704 5.532 7.723 1.00 98.31 92 GLY A O 1
ATOM 678 N N . LEU A 1 93 ? -9.866 6.397 8.654 1.00 98.00 93 LEU A N 1
ATOM 679 C CA . LEU A 1 93 ? -10.579 7.277 9.583 1.00 98.00 93 LEU A CA 1
ATOM 680 C C . LEU A 1 93 ? -10.858 8.659 8.968 1.00 98.00 93 LEU A C 1
ATOM 682 O O . LEU A 1 93 ? -10.156 9.080 8.042 1.00 98.00 93 LEU A O 1
ATOM 686 N N . PRO A 1 94 ? -11.819 9.422 9.526 1.00 97.31 94 PRO A N 1
ATOM 687 C CA . PRO A 1 94 ? -12.018 10.812 9.141 1.00 97.31 94 PRO A CA 1
ATOM 688 C C . PRO A 1 94 ? -10.754 11.657 9.348 1.00 97.31 94 PRO A C 1
ATOM 690 O O . PRO A 1 94 ? -9.945 11.416 10.248 1.00 97.31 94 PRO A O 1
ATOM 693 N N . THR A 1 95 ? -10.630 12.718 8.553 1.00 97.69 95 THR A N 1
ATOM 694 C CA . THR A 1 95 ? -9.687 13.814 8.819 1.00 97.69 95 THR A CA 1
ATOM 695 C C . THR A 1 95 ? -10.003 1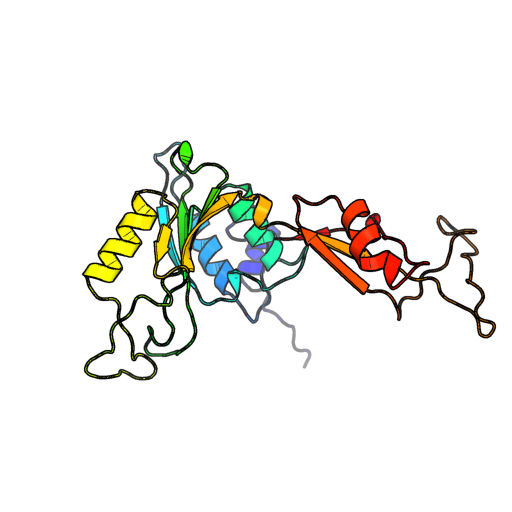4.514 10.143 1.00 97.69 95 THR A C 1
ATOM 697 O O . THR A 1 95 ? -11.064 14.304 10.724 1.00 97.69 95 THR A O 1
ATOM 700 N N . ASP A 1 96 ? -9.116 15.383 10.635 1.00 96.75 96 ASP A N 1
ATOM 701 C CA . ASP A 1 96 ? -9.368 16.208 11.834 1.00 96.75 96 ASP A CA 1
ATOM 702 C C . ASP A 1 96 ? -9.773 15.408 13.096 1.00 96.75 96 ASP A C 1
ATOM 704 O O . ASP A 1 96 ? -10.482 15.916 13.974 1.00 96.75 96 ASP A O 1
ATOM 708 N N . MET A 1 97 ? -9.326 14.151 13.196 1.00 95.44 97 MET A N 1
ATOM 709 C CA . MET A 1 97 ? -9.591 13.250 14.327 1.00 95.44 97 MET A CA 1
ATOM 710 C C . MET A 1 97 ? -8.542 13.352 15.443 1.00 95.44 97 MET A C 1
ATOM 712 O O . MET A 1 97 ? -8.787 12.891 16.564 1.00 95.44 97 MET A O 1
ATOM 716 N N . PHE A 1 98 ? -7.401 13.999 15.185 1.00 94.25 98 PHE A N 1
ATOM 717 C CA . PHE A 1 98 ? -6.274 14.100 16.114 1.00 94.25 98 PHE A CA 1
ATOM 718 C C . PHE A 1 98 ? -5.905 15.554 16.423 1.00 94.25 98 PHE A C 1
ATOM 720 O O . PHE A 1 98 ? -6.044 16.452 15.601 1.00 94.25 98 PHE A O 1
ATOM 727 N N . TYR A 1 99 ? -5.415 15.794 17.642 1.00 92.62 99 TYR A N 1
ATOM 728 C CA . TYR A 1 99 ? -5.093 17.141 18.130 1.00 92.62 99 TYR A CA 1
ATOM 729 C C . TYR A 1 99 ? -4.010 17.841 17.290 1.00 92.62 99 TYR A C 1
ATOM 731 O O . TYR A 1 99 ? -4.145 19.015 16.941 1.00 92.62 99 TYR A O 1
ATOM 739 N N . ASN A 1 100 ? -2.956 17.098 16.943 1.00 92.19 100 ASN A N 1
ATOM 740 C CA . ASN A 1 100 ? -1.744 17.632 16.320 1.00 92.19 100 ASN A CA 1
ATOM 741 C C . ASN A 1 100 ? -1.782 17.652 14.785 1.00 92.19 100 ASN A C 1
ATOM 743 O O . ASN A 1 100 ? -0.864 18.188 14.174 1.00 92.19 100 ASN A O 1
ATOM 747 N N . THR A 1 101 ? -2.793 17.053 14.149 1.00 93.12 101 THR A N 1
ATOM 748 C CA . THR A 1 101 ? -2.840 16.937 12.688 1.00 93.12 101 THR A CA 1
ATOM 749 C C . THR A 1 101 ? -4.267 16.809 12.163 1.00 93.12 101 THR A C 1
ATOM 751 O O . THR A 1 101 ? -5.111 16.174 12.793 1.00 93.12 101 THR A O 1
ATOM 754 N N . GLY A 1 102 ? -4.525 17.420 11.005 1.00 93.06 102 GLY A N 1
ATOM 755 C CA . GLY A 1 102 ? -5.791 17.312 10.273 1.00 93.06 102 GLY A CA 1
ATOM 756 C C . GLY A 1 102 ? -5.792 16.233 9.186 1.00 93.06 102 GLY A C 1
ATOM 757 O O . GLY A 1 102 ? -6.782 16.091 8.477 1.00 93.06 102 GLY A O 1
ATOM 758 N N . ILE A 1 103 ? -4.695 15.488 9.019 1.00 94.50 103 ILE A N 1
ATOM 759 C CA . ILE A 1 103 ? -4.567 14.480 7.956 1.00 94.50 103 ILE A CA 1
ATOM 760 C C . ILE A 1 103 ? -5.481 13.273 8.191 1.00 94.50 103 ILE A C 1
ATOM 762 O O . ILE A 1 103 ? -5.871 12.986 9.324 1.00 94.50 103 ILE A O 1
ATOM 766 N N . SER A 1 104 ? -5.755 12.527 7.122 1.00 94.56 104 SER A N 1
ATOM 767 C CA . SER A 1 104 ? -6.347 11.193 7.225 1.00 94.56 104 SER A CA 1
ATOM 768 C C . SER A 1 104 ? -5.368 10.214 7.873 1.00 94.56 104 SER A C 1
ATOM 770 O O . SER A 1 104 ? -4.163 10.226 7.599 1.00 94.56 104 SER A O 1
ATOM 772 N N . THR A 1 105 ? -5.906 9.342 8.714 1.00 96.38 105 THR A N 1
ATOM 773 C CA . THR A 1 105 ? -5.165 8.303 9.438 1.00 96.38 105 THR A CA 1
ATOM 774 C C . THR A 1 105 ? -5.855 6.965 9.265 1.00 96.38 105 THR A C 1
ATOM 776 O O . THR A 1 105 ? -7.059 6.920 9.023 1.00 96.38 105 THR A O 1
ATOM 779 N N . TYR A 1 106 ? -5.113 5.886 9.455 1.00 98.19 106 TYR A N 1
ATOM 780 C CA . TYR A 1 106 ? -5.582 4.536 9.201 1.00 98.19 106 TYR A CA 1
ATOM 781 C C . TYR A 1 106 ? -5.326 3.664 10.419 1.00 98.19 106 TYR A C 1
ATOM 783 O O . TYR A 1 106 ? -4.246 3.731 11.008 1.00 98.19 106 TYR A O 1
ATOM 791 N N . ILE A 1 107 ? -6.301 2.838 10.787 1.00 98.56 107 ILE A N 1
ATOM 792 C CA . ILE A 1 107 ? -6.089 1.755 11.745 1.00 98.56 107 ILE A CA 1
ATOM 793 C C . ILE A 1 107 ? -5.723 0.512 10.949 1.00 98.56 107 ILE A C 1
ATOM 795 O O . ILE A 1 107 ? -6.524 0.035 10.153 1.00 98.56 107 ILE A O 1
ATOM 799 N N . TRP A 1 108 ? -4.531 -0.016 11.181 1.00 98.75 108 TRP A N 1
ATOM 800 C CA . TRP A 1 108 ? -4.130 -1.321 10.679 1.00 98.75 108 TRP A CA 1
ATOM 801 C C . TRP A 1 108 ? -4.391 -2.353 11.764 1.00 98.75 108 TRP A C 1
ATOM 803 O O . TRP A 1 108 ? -3.875 -2.218 12.876 1.00 98.75 108 TRP A O 1
ATOM 813 N N . ILE A 1 109 ? -5.178 -3.374 11.443 1.00 98.75 109 ILE A N 1
ATOM 814 C CA . ILE A 1 109 ? -5.398 -4.536 12.296 1.00 98.75 109 ILE A CA 1
ATOM 815 C C . ILE A 1 109 ? -4.591 -5.693 11.730 1.00 98.75 109 ILE A C 1
ATOM 817 O O . ILE A 1 109 ? -4.771 -6.069 10.573 1.00 98.75 109 ILE A O 1
ATOM 821 N N . LEU A 1 110 ? -3.709 -6.258 12.549 1.00 98.69 110 LEU A N 1
ATOM 822 C CA . LEU A 1 110 ? -2.899 -7.407 12.169 1.00 98.69 110 LEU A CA 1
ATOM 823 C C . LEU A 1 110 ? -3.182 -8.582 13.091 1.00 98.69 110 LEU A C 1
ATOM 825 O O . LEU A 1 110 ? -3.321 -8.407 14.304 1.00 98.69 110 LEU A O 1
ATOM 829 N N . SER A 1 111 ? -3.216 -9.786 12.524 1.00 98.44 111 SER A N 1
ATOM 830 C CA . SER A 1 111 ? -3.317 -11.033 13.268 1.00 98.44 111 SER A CA 1
ATOM 831 C C . SER A 1 111 ? -2.541 -12.158 12.598 1.00 98.44 111 SER A C 1
ATOM 833 O O . SER A 1 111 ? -2.678 -12.403 11.409 1.00 98.44 111 SER A O 1
ATOM 835 N N . ASN A 1 112 ? -1.801 -12.923 13.401 1.00 97.94 112 ASN A N 1
ATOM 836 C CA . ASN A 1 112 ? -1.190 -14.183 12.971 1.00 97.94 112 ASN A CA 1
ATOM 837 C C . ASN A 1 112 ? -2.114 -15.390 13.231 1.00 97.94 112 ASN A C 1
ATOM 839 O O . ASN A 1 112 ? -1.700 -16.542 13.109 1.00 97.94 112 ASN A O 1
ATOM 843 N N . ARG A 1 113 ? -3.373 -15.131 13.606 1.00 97.12 113 ARG A N 1
ATOM 844 C CA . ARG A 1 113 ? -4.411 -16.129 13.879 1.00 97.12 113 ARG A CA 1
ATOM 845 C C . ARG A 1 113 ? -5.750 -15.684 13.282 1.00 97.12 113 ARG A C 1
ATOM 847 O O . ARG A 1 113 ? -6.775 -15.665 13.962 1.00 97.12 113 ARG A O 1
ATOM 854 N N . LYS A 1 114 ? -5.730 -15.320 11.999 1.00 97.25 114 LYS A N 1
ATOM 855 C CA . LYS A 1 114 ? -6.951 -15.052 11.232 1.00 97.25 114 LYS A CA 1
ATOM 856 C C . LYS A 1 114 ? -7.870 -16.291 11.198 1.00 97.25 114 LYS A C 1
ATOM 858 O O . LYS A 1 114 ? -7.345 -17.401 11.036 1.00 97.25 114 LYS A O 1
ATOM 863 N N . PRO A 1 115 ? -9.202 -16.120 11.318 1.00 95.38 115 PRO A N 1
ATOM 864 C CA . PRO A 1 115 ? -10.188 -17.151 10.987 1.00 95.38 115 PRO A CA 1
ATOM 865 C C . PRO A 1 115 ? -9.991 -17.702 9.570 1.00 95.38 115 PRO A C 1
ATOM 867 O O . PRO A 1 115 ? -9.441 -17.013 8.709 1.00 95.38 115 PRO A O 1
ATOM 870 N N . ALA A 1 116 ? -10.432 -18.937 9.322 1.00 96.25 116 ALA A N 1
ATOM 871 C CA . ALA A 1 116 ? -10.196 -19.629 8.052 1.00 96.25 116 ALA A CA 1
ATOM 872 C C . ALA A 1 116 ? -10.807 -18.875 6.860 1.00 96.25 116 ALA A C 1
ATOM 874 O O . ALA A 1 116 ? -10.200 -18.771 5.800 1.00 96.25 116 ALA A O 1
ATOM 875 N N . GLU A 1 117 ? -11.980 -18.291 7.062 1.00 95.62 117 GLU A N 1
ATOM 876 C CA . GLU A 1 117 ? -12.717 -17.489 6.093 1.00 95.62 117 GLU A CA 1
ATOM 877 C C . GLU A 1 117 ? -12.015 -16.164 5.714 1.00 95.62 117 GLU A C 1
ATOM 879 O O . GLU A 1 117 ? -12.277 -15.628 4.628 1.00 95.62 117 GLU A O 1
ATOM 884 N N . TYR A 1 118 ? -11.106 -15.666 6.569 1.00 96.88 118 TYR A N 1
ATOM 885 C CA . TYR A 1 118 ? -10.360 -14.406 6.388 1.00 96.88 118 TYR A CA 1
ATOM 886 C C . TYR A 1 118 ? -8.954 -14.650 5.812 1.00 96.88 118 TYR A C 1
ATOM 888 O O . TYR A 1 118 ? -8.228 -13.700 5.521 1.00 96.88 118 TYR A O 1
ATOM 896 N N . LYS A 1 119 ? -8.535 -15.916 5.674 1.00 97.69 119 LYS A N 1
ATOM 897 C CA . LYS A 1 119 ? -7.210 -16.279 5.163 1.00 97.69 119 LYS A CA 1
ATOM 898 C C . LYS A 1 119 ? -7.022 -15.845 3.712 1.00 97.69 119 LYS A C 1
ATOM 900 O O . LYS A 1 119 ? -7.897 -16.070 2.878 1.00 97.69 119 LYS A O 1
ATOM 905 N N . GLY A 1 120 ? -5.863 -15.247 3.431 1.00 98.06 120 GLY A N 1
ATOM 906 C CA . GLY A 1 120 ? -5.505 -14.741 2.104 1.00 98.06 120 GLY A CA 1
ATOM 907 C C . GLY A 1 120 ? -6.235 -13.455 1.715 1.00 98.06 120 GLY A C 1
ATOM 908 O O . GLY A 1 120 ? -6.231 -13.099 0.538 1.00 98.06 120 GLY A O 1
ATOM 909 N N . LYS A 1 121 ? -6.899 -12.797 2.676 1.00 98.50 121 LYS A N 1
ATOM 910 C CA . LYS A 1 121 ? -7.740 -11.624 2.442 1.00 98.50 121 LYS A CA 1
ATOM 911 C C . LYS A 1 121 ? -7.411 -10.475 3.387 1.00 98.50 121 LYS A C 1
ATOM 913 O O . LYS A 1 121 ? -7.018 -10.684 4.543 1.00 98.50 121 LYS A O 1
ATOM 918 N N . VAL A 1 122 ? -7.690 -9.267 2.906 1.00 98.56 122 VAL A N 1
ATOM 919 C CA . VAL A 1 122 ? -7.649 -8.012 3.659 1.00 98.56 122 VAL A CA 1
ATOM 920 C C . VAL A 1 122 ? -9.011 -7.337 3.591 1.00 98.56 122 VAL A C 1
ATOM 922 O O . VAL A 1 122 ? -9.605 -7.202 2.520 1.00 98.56 122 VAL A O 1
ATOM 925 N N . HIS A 1 123 ? -9.495 -6.869 4.739 1.00 98.69 123 HIS A N 1
ATOM 926 C CA . HIS A 1 123 ? -10.731 -6.103 4.829 1.00 98.69 123 HIS A CA 1
ATOM 927 C C . HIS A 1 123 ? -10.454 -4.597 4.811 1.00 98.69 123 HIS A C 1
ATOM 929 O O . HIS A 1 123 ? -9.823 -4.065 5.726 1.00 98.69 123 HIS A O 1
ATOM 935 N N . LEU A 1 124 ? -10.916 -3.890 3.782 1.00 98.69 124 LEU A N 1
ATOM 936 C CA . LEU A 1 124 ? -10.825 -2.432 3.719 1.00 98.69 124 LEU A CA 1
ATOM 937 C C . LEU A 1 124 ? -12.146 -1.808 4.164 1.00 98.69 124 LEU A C 1
ATOM 939 O O . LEU A 1 124 ? -13.194 -2.100 3.588 1.00 98.69 124 LEU A O 1
ATOM 943 N N . ILE A 1 125 ? -12.083 -0.931 5.169 1.00 98.69 125 ILE A N 1
ATOM 944 C CA . ILE A 1 125 ? -13.241 -0.193 5.685 1.00 98.69 125 ILE A CA 1
ATOM 945 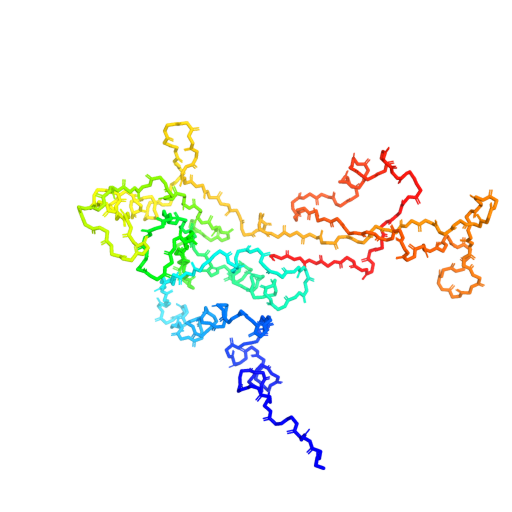C C . ILE A 1 125 ? -12.974 1.308 5.541 1.00 98.69 125 ILE A C 1
ATOM 947 O O . ILE A 1 125 ? -12.052 1.845 6.157 1.00 98.69 125 ILE A O 1
ATOM 951 N N . ASP A 1 126 ? -13.786 2.001 4.748 1.00 98.12 126 ASP A N 1
ATOM 952 C CA . ASP A 1 126 ? -13.761 3.458 4.633 1.00 98.12 126 ASP A CA 1
ATOM 953 C C . ASP A 1 126 ? -14.730 4.082 5.645 1.00 98.12 126 ASP A C 1
ATOM 955 O O . ASP A 1 126 ? -15.936 4.188 5.420 1.00 98.12 126 ASP A O 1
ATOM 959 N N . ALA A 1 127 ? -14.176 4.523 6.774 1.00 97.38 127 ALA A N 1
ATOM 960 C CA . ALA A 1 127 ? -14.889 5.255 7.809 1.00 97.38 127 ALA A CA 1
ATOM 961 C C . ALA A 1 127 ? -14.695 6.781 7.696 1.00 97.38 127 ALA A C 1
ATOM 963 O O . ALA A 1 127 ? -14.984 7.514 8.640 1.00 97.38 127 ALA A O 1
ATOM 964 N N . SER A 1 128 ? -14.214 7.309 6.564 1.00 96.44 128 SER A N 1
ATOM 965 C CA . SER A 1 128 ? -13.895 8.738 6.415 1.00 96.44 128 SER A CA 1
ATOM 966 C C . SER A 1 128 ? -15.109 9.666 6.574 1.00 96.44 128 SER A C 1
ATOM 968 O O . SER A 1 128 ? -14.970 10.816 7.012 1.00 96.44 128 SER A O 1
ATOM 970 N N . SER A 1 129 ? -16.308 9.166 6.264 1.00 95.44 129 SER A N 1
ATOM 971 C CA . SER A 1 129 ? -17.591 9.855 6.440 1.00 95.44 129 SER A CA 1
ATOM 972 C C . SER A 1 129 ? -18.201 9.681 7.836 1.00 95.44 129 SER A C 1
ATOM 974 O O . SER A 1 129 ? -19.137 10.401 8.181 1.00 95.44 129 SER A O 1
ATOM 976 N N . PHE A 1 130 ? -17.658 8.786 8.663 1.00 96.00 130 PHE A N 1
ATOM 977 C CA . PHE A 1 130 ? -18.194 8.447 9.975 1.00 96.00 130 PHE A CA 1
ATOM 978 C C . PHE A 1 130 ? -17.689 9.468 10.978 1.00 96.00 130 PHE A C 1
ATOM 980 O O . PHE A 1 130 ? -16.647 9.282 11.585 1.00 96.00 130 PHE A O 1
ATOM 987 N N . TRP A 1 131 ? -18.374 10.591 11.128 1.00 97.19 131 TRP A N 1
ATOM 988 C CA . TRP A 1 131 ? -18.027 11.548 12.170 1.00 97.19 131 TRP A CA 1
ATOM 989 C C . TRP A 1 131 ? -19.219 12.393 12.590 1.00 97.19 131 TRP A C 1
ATOM 991 O O . TRP A 1 131 ? -20.193 12.556 11.855 1.00 97.19 131 TRP A O 1
ATOM 1001 N N . GLN A 1 132 ? -19.100 12.989 13.768 1.00 97.19 132 GLN A N 1
ATOM 1002 C CA . GLN A 1 132 ? -19.898 14.121 14.203 1.00 97.19 132 GLN A CA 1
ATOM 1003 C C . GLN A 1 132 ? -18.986 15.298 14.543 1.00 97.19 132 GLN A C 1
ATOM 1005 O O . GLN A 1 132 ? -17.807 15.145 14.886 1.00 97.19 132 GLN A O 1
ATOM 1010 N N . LYS A 1 133 ? -19.519 16.511 14.402 1.00 97.25 133 LYS A N 1
ATOM 1011 C CA . LYS A 1 133 ? -18.776 17.721 14.743 1.00 97.25 133 LYS A CA 1
ATOM 1012 C C . LYS A 1 133 ? -18.594 17.785 16.256 1.00 97.25 133 LYS A C 1
ATOM 1014 O O . LYS A 1 133 ? -19.570 17.736 16.999 1.00 97.25 133 LYS A O 1
ATOM 1019 N N . MET A 1 134 ? -17.361 17.990 16.706 1.00 96.94 134 MET A N 1
ATOM 1020 C CA . MET A 1 134 ? -17.102 18.217 18.124 1.00 96.94 134 MET A CA 1
ATOM 1021 C C . MET A 1 134 ? -17.738 19.527 18.591 1.00 96.94 134 MET A C 1
ATOM 1023 O O . MET A 1 134 ? -17.666 20.555 17.910 1.00 96.94 134 MET A O 1
ATOM 1027 N N . ARG A 1 135 ? -18.271 19.529 19.818 1.00 94.88 135 ARG A N 1
ATOM 1028 C CA . ARG A 1 135 ? -18.801 20.747 20.455 1.00 94.88 135 ARG A CA 1
ATOM 1029 C C . ARG A 1 135 ? -17.739 21.841 20.601 1.00 94.88 135 ARG A C 1
ATOM 1031 O O . ARG A 1 135 ? -18.044 23.023 20.462 1.00 94.88 135 ARG A O 1
ATOM 1038 N N . LYS A 1 136 ? -16.500 21.451 20.906 1.00 95.31 136 LYS A N 1
ATOM 1039 C CA . LYS A 1 136 ? -15.348 22.347 21.031 1.00 95.31 136 LYS A CA 1
ATOM 1040 C C . LYS A 1 136 ? -14.146 21.709 20.349 1.00 95.31 136 LYS A C 1
ATOM 1042 O O . LYS A 1 136 ? -13.702 20.646 20.771 1.00 95.31 136 LYS A O 1
ATOM 1047 N N . SER A 1 137 ? -13.621 22.373 19.326 1.00 95.12 137 SER A N 1
ATOM 1048 C CA . SER A 1 137 ? -12.398 21.939 18.652 1.00 95.12 137 SER A CA 1
ATOM 1049 C C . SER A 1 137 ? -11.200 21.987 19.601 1.00 95.12 137 SER A C 1
ATOM 1051 O O . SER A 1 137 ? -11.112 22.864 20.465 1.00 95.12 137 SER A O 1
ATOM 1053 N N . LEU A 1 138 ? -10.253 21.076 19.402 1.00 93.81 138 LEU A N 1
ATOM 1054 C CA . LEU A 1 138 ? -9.001 21.008 20.144 1.00 93.81 138 LEU A CA 1
ATOM 1055 C C . LEU A 1 138 ? -7.857 20.962 19.127 1.00 93.81 138 LEU A C 1
ATOM 1057 O O . LEU A 1 138 ? -7.640 19.934 18.492 1.00 93.81 138 LEU A O 1
ATOM 1061 N N . GLY A 1 139 ? -7.144 22.075 18.940 1.00 94.00 139 GLY A N 1
ATOM 1062 C CA . GLY A 1 139 ? -6.105 22.166 17.907 1.00 94.00 139 GLY A CA 1
ATOM 1063 C C . GLY A 1 139 ? -6.676 21.868 16.516 1.00 94.00 139 GLY A C 1
ATOM 1064 O O . GLY A 1 139 ? -7.628 22.523 16.082 1.00 94.00 139 GLY A O 1
ATOM 1065 N N . SER A 1 140 ? -6.123 20.858 15.842 1.00 94.25 140 SER A N 1
ATOM 1066 C CA . SER A 1 140 ? -6.639 20.356 14.557 1.00 94.25 140 SER A CA 1
ATOM 1067 C C . SER A 1 140 ? -7.840 19.418 14.707 1.00 94.25 140 SER A C 1
ATOM 1069 O O . SER A 1 140 ? -8.558 19.200 13.737 1.00 94.25 140 SER A O 1
ATOM 1071 N N . LYS A 1 141 ? -8.104 18.897 15.912 1.00 96.75 141 LYS A N 1
ATOM 1072 C CA . LYS A 1 141 ? -9.213 17.977 16.160 1.00 96.75 141 LYS A CA 1
ATOM 1073 C C . LYS A 1 141 ? -10.543 18.727 16.126 1.00 96.75 141 LYS A C 1
ATOM 1075 O O . LYS A 1 141 ? -10.800 19.589 16.971 1.00 96.75 141 LYS A O 1
ATOM 1080 N N . ARG A 1 142 ? -11.393 18.393 15.159 1.00 96.94 142 ARG A N 1
ATOM 1081 C CA . ARG A 1 142 ? -12.734 18.985 14.975 1.00 96.94 142 ARG A CA 1
ATOM 1082 C C . ARG A 1 142 ? -13.831 17.934 14.863 1.00 96.94 142 ARG A C 1
ATOM 1084 O O . ARG A 1 142 ? -15.011 18.281 14.957 1.00 96.94 142 ARG A O 1
ATOM 1091 N N . LYS A 1 143 ? -13.444 16.679 14.649 1.00 97.50 143 LYS A N 1
ATOM 1092 C CA . LYS A 1 143 ? -14.333 15.547 14.421 1.00 97.50 143 LYS A CA 1
ATOM 1093 C C . LYS A 1 143 ? -14.115 14.484 15.492 1.00 97.50 143 LYS A C 1
ATOM 1095 O O . LYS A 1 143 ? -13.025 14.347 16.055 1.00 97.50 143 LYS A O 1
ATOM 1100 N N . GLU A 1 144 ? -15.179 13.755 15.784 1.00 96.62 144 GLU A N 1
ATOM 1101 C CA . GLU A 1 144 ? -15.156 12.569 16.633 1.00 96.62 144 GLU A CA 1
ATOM 1102 C C . GLU A 1 144 ? -16.113 11.514 16.078 1.00 96.62 144 GLU A C 1
ATOM 1104 O O . GLU A 1 144 ? -17.071 11.860 15.386 1.00 96.62 144 GLU A O 1
ATOM 1109 N N . LEU A 1 145 ? -15.849 10.241 16.374 1.00 97.44 145 LEU A N 1
ATOM 1110 C CA . LEU A 1 145 ? -16.790 9.162 16.085 1.00 97.44 145 LEU A CA 1
ATOM 1111 C C . LEU A 1 145 ? -17.868 9.163 17.171 1.00 97.44 145 LEU A C 1
ATOM 1113 O O . LEU A 1 145 ? -17.534 9.220 18.359 1.00 97.44 145 LEU A O 1
ATOM 1117 N N . SER A 1 146 ? -19.138 9.066 16.787 1.00 97.69 146 SER A N 1
ATOM 1118 C CA . SER A 1 146 ? -20.206 8.772 17.745 1.00 97.69 146 SER A CA 1
ATOM 1119 C C . SER A 1 146 ? -20.128 7.305 18.212 1.00 97.69 146 SER A C 1
ATOM 1121 O O . SER A 1 146 ? -19.543 6.467 17.515 1.00 97.69 146 SER A O 1
ATOM 1123 N N . PRO A 1 147 ? -20.717 6.944 19.366 1.00 98.19 147 PRO A N 1
ATOM 1124 C CA . PRO A 1 147 ? -20.801 5.548 19.801 1.00 98.19 147 PRO A CA 1
ATOM 1125 C C . PRO A 1 147 ? -21.435 4.618 18.756 1.00 98.19 147 PRO A C 1
ATOM 1127 O O . PRO A 1 147 ? -20.976 3.495 18.574 1.00 98.19 147 PRO A O 1
ATOM 1130 N N . GLU A 1 148 ? -22.446 5.098 18.033 1.00 98.19 148 GLU A N 1
ATOM 1131 C CA . GLU A 1 148 ? -23.140 4.358 16.975 1.00 98.19 148 GLU A CA 1
ATOM 1132 C C . GLU A 1 148 ? -22.225 4.135 15.767 1.00 98.19 148 GLU A C 1
ATOM 1134 O O . GLU A 1 148 ? -22.175 3.037 15.222 1.00 98.19 148 GLU A O 1
ATOM 1139 N N . GLN A 1 149 ? -21.438 5.148 15.391 1.00 97.62 149 GLN A N 1
ATOM 1140 C CA . GLN A 1 149 ? -20.441 5.034 14.324 1.00 97.62 149 GLN A CA 1
ATOM 1141 C C . GLN A 1 149 ? -19.332 4.038 14.693 1.00 97.62 149 GLN A C 1
ATOM 1143 O O . GLN A 1 149 ? -18.927 3.234 13.858 1.00 97.62 149 GLN A O 1
ATOM 1148 N N . ILE A 1 150 ? -18.868 4.046 15.949 1.00 98.25 150 ILE A N 1
ATOM 1149 C CA . ILE A 1 150 ? -17.898 3.057 16.450 1.00 98.25 150 ILE A CA 1
ATOM 1150 C C . ILE A 1 150 ? -18.499 1.649 16.410 1.00 98.25 150 ILE A C 1
ATOM 1152 O O . ILE A 1 150 ? -17.821 0.708 15.990 1.00 98.25 150 ILE A O 1
ATOM 1156 N N . ALA A 1 151 ? -19.754 1.497 16.841 1.00 98.19 151 ALA A N 1
ATOM 1157 C CA . ALA A 1 151 ? -20.453 0.218 16.818 1.00 98.19 151 ALA A CA 1
ATOM 1158 C C . ALA A 1 151 ? -20.578 -0.320 15.389 1.00 98.19 151 ALA A C 1
ATOM 1160 O O . ALA A 1 151 ? -20.303 -1.496 15.171 1.00 98.19 151 ALA A O 1
ATOM 1161 N N . GLU A 1 152 ? -20.899 0.536 14.419 1.00 97.44 152 GLU A N 1
ATOM 1162 C CA . GLU A 1 152 ? -21.003 0.134 13.017 1.00 97.44 152 GLU A CA 1
ATOM 1163 C C . GLU A 1 152 ? -19.653 -0.293 12.432 1.00 97.44 152 GLU A C 1
ATOM 1165 O O . GLU A 1 152 ? -19.552 -1.380 11.872 1.00 97.44 152 GLU A O 1
ATOM 1170 N N . ILE A 1 153 ? -18.582 0.481 12.641 1.00 97.69 153 ILE A N 1
ATOM 1171 C CA . ILE A 1 153 ? -17.228 0.099 12.192 1.00 97.69 153 ILE A CA 1
ATOM 1172 C C . ILE A 1 153 ? -16.810 -1.241 12.816 1.00 97.69 153 ILE A C 1
ATOM 1174 O O . ILE A 1 153 ? -16.252 -2.107 12.142 1.00 97.69 153 ILE A O 1
ATOM 1178 N N . THR A 1 154 ? -17.103 -1.430 14.106 1.00 97.88 154 THR A N 1
ATOM 1179 C CA . THR A 1 154 ? -16.790 -2.670 14.830 1.00 97.88 154 THR A CA 1
ATOM 1180 C C . THR A 1 154 ? -17.605 -3.849 14.304 1.00 97.88 154 THR A C 1
ATOM 1182 O O . THR A 1 154 ? -17.078 -4.954 14.212 1.00 97.88 154 THR A O 1
ATOM 1185 N N . ARG A 1 155 ? -18.873 -3.623 13.945 1.00 97.94 155 ARG A N 1
ATOM 1186 C CA . ARG A 1 155 ? -19.764 -4.626 13.359 1.00 97.94 155 ARG A CA 1
ATOM 1187 C C . ARG A 1 155 ? -19.275 -5.047 11.977 1.00 97.94 155 ARG A C 1
ATOM 1189 O O . ARG A 1 155 ? -19.133 -6.242 11.752 1.00 97.94 155 ARG A O 1
ATOM 1196 N N . LEU A 1 156 ? -18.957 -4.087 11.105 1.00 97.75 156 LEU A N 1
ATOM 1197 C CA . LEU A 1 156 ? -18.388 -4.345 9.779 1.00 97.75 156 LEU A CA 1
ATOM 1198 C C . LEU A 1 156 ? -17.117 -5.190 9.901 1.00 97.75 156 LEU A C 1
ATOM 1200 O O . LEU A 1 156 ? -17.056 -6.281 9.339 1.00 97.75 156 LEU A O 1
ATOM 1204 N N . PHE A 1 157 ? -16.150 -4.741 10.709 1.00 97.56 157 PHE A N 1
ATOM 1205 C CA . PHE A 1 157 ? -14.906 -5.476 10.957 1.00 97.56 157 PHE A CA 1
ATOM 1206 C C . PHE A 1 157 ? -15.151 -6.875 11.547 1.00 97.56 157 PHE A C 1
ATOM 1208 O O . PHE A 1 157 ? -14.569 -7.855 11.092 1.00 97.56 157 PHE A O 1
ATOM 1215 N N . GLY A 1 158 ? -16.006 -6.982 12.567 1.00 96.06 158 GLY A N 1
ATOM 1216 C CA . GLY A 1 158 ? -16.255 -8.235 13.279 1.00 96.06 158 GLY A CA 1
ATOM 1217 C C . GLY A 1 158 ? -16.981 -9.283 12.437 1.00 96.06 158 GLY A C 1
ATOM 1218 O O . GLY A 1 158 ? -16.666 -10.466 12.552 1.00 96.06 158 GLY A O 1
ATOM 1219 N N . ASN A 1 159 ? -17.910 -8.845 11.586 1.00 96.75 159 ASN A N 1
ATOM 1220 C CA . ASN A 1 159 ? -18.681 -9.711 10.697 1.00 96.75 159 ASN A CA 1
ATOM 1221 C C . ASN A 1 159 ? -17.956 -10.036 9.388 1.00 96.75 159 ASN A C 1
ATOM 1223 O O . ASN A 1 159 ? -18.382 -10.961 8.700 1.00 96.75 159 ASN A O 1
ATOM 1227 N N . PHE A 1 160 ? -16.906 -9.280 9.039 1.00 96.75 160 PHE A N 1
ATOM 1228 C CA . PHE A 1 160 ? -16.165 -9.428 7.785 1.00 96.75 160 PHE A CA 1
ATOM 1229 C C . PHE A 1 160 ? -17.103 -9.415 6.574 1.00 96.75 160 PHE A C 1
ATOM 1231 O O . PHE A 1 160 ? -17.152 -10.340 5.762 1.00 96.75 160 PHE A O 1
ATOM 1238 N N . GLU A 1 161 ? -17.912 -8.360 6.508 1.00 93.75 161 GLU A N 1
ATOM 1239 C CA . GLU A 1 161 ? -18.954 -8.185 5.501 1.00 93.75 161 GLU A CA 1
ATOM 1240 C C . GLU A 1 161 ? -18.657 -6.995 4.591 1.00 93.75 161 GLU A C 1
ATOM 1242 O O . GLU A 1 161 ? -18.152 -5.961 5.033 1.00 93.75 161 GLU A O 1
ATOM 1247 N N . GLU A 1 162 ? -19.005 -7.123 3.315 1.00 97.50 162 GLU A N 1
ATOM 1248 C CA . GLU A 1 162 ? -19.016 -5.995 2.389 1.00 97.50 162 GLU A CA 1
ATOM 1249 C C . GLU A 1 162 ? -20.273 -5.152 2.598 1.00 97.50 162 GLU A C 1
ATOM 1251 O O . GLU A 1 162 ? -21.342 -5.675 2.918 1.00 97.50 162 GLU A O 1
ATOM 1256 N N . ALA A 1 163 ? -20.148 -3.839 2.430 1.00 97.19 163 ALA A N 1
ATOM 1257 C CA . ALA A 1 163 ? -21.240 -2.914 2.685 1.00 97.19 163 ALA A CA 1
ATOM 1258 C C . ALA A 1 163 ? -21.123 -1.640 1.851 1.00 97.19 163 ALA A C 1
ATOM 1260 O O . ALA A 1 163 ? -20.030 -1.139 1.557 1.00 97.19 163 ALA A O 1
ATOM 1261 N N . GLU A 1 164 ? -22.287 -1.076 1.550 1.00 95.50 164 GLU A N 1
ATOM 1262 C CA . GLU A 1 164 ? -22.441 0.225 0.919 1.00 95.50 164 GLU A CA 1
ATOM 1263 C C . GLU A 1 164 ? -23.274 1.149 1.805 1.00 95.50 164 GLU A C 1
ATOM 1265 O O . GLU A 1 164 ? -24.195 0.719 2.500 1.00 95.50 164 GLU A O 1
ATOM 1270 N N . HIS A 1 165 ? -22.965 2.439 1.752 1.00 87.44 165 HIS A N 1
ATOM 1271 C CA . HIS A 1 165 ? -23.728 3.491 2.402 1.00 87.44 165 HIS A CA 1
ATOM 1272 C C . HIS A 1 165 ? -23.900 4.649 1.424 1.00 87.44 165 HIS A C 1
ATOM 1274 O O . HIS A 1 165 ? -22.920 5.139 0.862 1.00 87.44 165 HIS A O 1
ATOM 1280 N N . ASP A 1 166 ? -25.145 5.055 1.177 1.00 87.38 166 ASP A N 1
ATOM 1281 C CA . ASP A 1 166 ? -25.497 6.102 0.209 1.00 87.38 166 ASP A CA 1
ATOM 1282 C C . ASP A 1 166 ? -24.872 5.894 -1.188 1.00 87.38 166 ASP A C 1
ATOM 1284 O O . ASP A 1 166 ? -24.374 6.827 -1.820 1.00 87.38 166 ASP A O 1
ATOM 1288 N N . GLY A 1 167 ? -24.867 4.643 -1.666 1.00 89.00 167 GLY A N 1
ATOM 1289 C CA . GLY A 1 167 ? -24.303 4.270 -2.969 1.00 89.00 167 GLY A CA 1
ATOM 1290 C C . GLY A 1 167 ? -22.774 4.327 -3.041 1.00 89.00 167 GLY A C 1
ATOM 1291 O O . GLY A 1 167 ? -22.213 4.312 -4.135 1.00 89.00 167 GLY A O 1
ATOM 1292 N N . LYS A 1 168 ? -22.088 4.422 -1.895 1.00 92.50 168 LYS A N 1
ATOM 1293 C CA . LYS A 1 168 ? -20.629 4.326 -1.794 1.00 92.50 168 LYS A CA 1
ATOM 1294 C C . LYS A 1 168 ? -20.245 3.062 -1.050 1.00 92.50 168 LYS A C 1
ATOM 1296 O O . LYS A 1 168 ? -20.731 2.825 0.053 1.00 92.50 168 LYS A O 1
ATOM 1301 N N . THR A 1 169 ? -19.330 2.286 -1.615 1.00 95.94 169 THR A N 1
ATOM 1302 C CA . THR A 1 169 ? -18.714 1.159 -0.915 1.00 95.94 169 THR A CA 1
ATOM 1303 C C . THR A 1 169 ? -17.930 1.671 0.290 1.00 95.94 169 THR A C 1
ATOM 1305 O O . THR A 1 169 ? -16.981 2.434 0.134 1.00 95.94 169 THR A O 1
ATOM 1308 N N . ILE A 1 170 ? -18.336 1.252 1.486 1.00 97.25 170 ILE A N 1
ATOM 1309 C CA . ILE A 1 170 ? -17.675 1.598 2.755 1.00 97.25 170 ILE A CA 1
ATOM 1310 C C . ILE A 1 170 ? -16.923 0.412 3.353 1.00 97.25 170 ILE A C 1
ATOM 1312 O O . ILE A 1 170 ? -16.157 0.576 4.295 1.00 97.25 170 ILE A O 1
ATOM 1316 N N . SER A 1 171 ? -17.152 -0.788 2.829 1.00 98.31 171 SER A N 1
ATOM 1317 C CA . SER A 1 171 ? -16.562 -2.019 3.325 1.00 98.31 171 SER A CA 1
ATOM 1318 C C . SER A 1 171 ? -16.400 -2.990 2.164 1.00 98.31 171 SER A C 1
ATOM 1320 O O . SER A 1 171 ? -17.381 -3.286 1.480 1.00 98.31 171 SER A O 1
ATOM 1322 N N . ARG A 1 172 ? -15.174 -3.451 1.912 1.00 98.44 172 ARG A N 1
ATOM 1323 C CA . ARG A 1 172 ? -14.857 -4.353 0.797 1.00 98.44 172 ARG A CA 1
ATOM 1324 C C . ARG A 1 172 ? -13.714 -5.290 1.147 1.00 98.44 172 ARG A C 1
ATOM 1326 O O . ARG A 1 172 ? -12.779 -4.899 1.848 1.00 98.44 172 ARG A O 1
ATOM 1333 N N . ILE A 1 173 ? -13.784 -6.516 0.649 1.00 98.44 173 ILE A N 1
ATOM 1334 C CA . ILE A 1 173 ? -12.801 -7.555 0.936 1.00 98.44 173 ILE A CA 1
ATOM 1335 C C . ILE A 1 173 ? -11.979 -7.811 -0.322 1.00 98.44 173 ILE A C 1
ATOM 1337 O O . ILE A 1 173 ? -12.517 -8.010 -1.408 1.00 98.44 173 ILE A O 1
ATOM 1341 N N . PHE A 1 174 ? -10.664 -7.809 -0.157 1.00 98.06 174 PHE A N 1
ATOM 1342 C CA . PHE A 1 174 ? -9.699 -8.018 -1.230 1.00 98.06 174 PHE A CA 1
ATOM 1343 C C . PHE A 1 174 ? -8.848 -9.243 -0.934 1.00 98.06 174 PHE A C 1
ATOM 1345 O O . PHE A 1 174 ? -8.651 -9.601 0.230 1.00 98.06 174 PHE A O 1
ATOM 1352 N N . LEU A 1 175 ? -8.331 -9.876 -1.979 1.00 97.88 175 LEU A N 1
ATOM 1353 C CA . LEU A 1 175 ? -7.282 -10.878 -1.859 1.00 97.88 175 LEU A CA 1
ATOM 1354 C C . LEU A 1 175 ? -5.949 -10.181 -1.564 1.00 97.88 175 LEU A C 1
ATOM 1356 O O . LEU A 1 175 ? -5.727 -9.045 -1.978 1.00 97.88 175 LEU A O 1
ATOM 1360 N N . ASN A 1 176 ? -5.027 -10.858 -0.876 1.00 96.69 176 ASN A N 1
ATOM 1361 C CA . ASN A 1 176 ? -3.697 -10.289 -0.605 1.00 96.69 176 ASN A CA 1
ATOM 1362 C C . ASN A 1 176 ? -2.957 -9.928 -1.910 1.00 96.69 176 ASN A C 1
ATOM 1364 O O . ASN A 1 176 ? -2.228 -8.939 -1.952 1.00 96.69 176 ASN A O 1
ATOM 1368 N N . GLU A 1 177 ? -3.177 -10.698 -2.980 1.00 94.69 177 GLU A N 1
ATOM 1369 C CA . GLU A 1 177 ? -2.578 -10.467 -4.301 1.00 94.69 177 GLU A CA 1
ATOM 1370 C C . GLU A 1 177 ? -3.096 -9.207 -5.009 1.00 94.69 177 GLU A C 1
ATOM 1372 O O . GLU A 1 177 ? -2.369 -8.645 -5.828 1.00 94.69 177 GLU A O 1
ATOM 1377 N N . ASP A 1 178 ? -4.286 -8.706 -4.649 1.00 96.06 178 ASP A N 1
ATOM 1378 C CA . ASP A 1 178 ? -4.860 -7.483 -5.233 1.00 96.06 178 ASP A CA 1
ATOM 1379 C C . ASP A 1 178 ? -4.029 -6.232 -4.897 1.00 96.06 178 ASP A C 1
ATOM 1381 O O . ASP A 1 178 ? -4.136 -5.206 -5.569 1.00 96.06 178 ASP A O 1
ATOM 1385 N N . PHE A 1 179 ? -3.192 -6.306 -3.858 1.00 96.19 179 PHE A N 1
ATOM 1386 C CA . PHE A 1 179 ? -2.310 -5.217 -3.431 1.00 96.19 179 PHE A CA 1
ATOM 1387 C C . PHE A 1 179 ? -0.940 -5.249 -4.113 1.00 96.19 179 PHE A C 1
ATOM 1389 O O . PHE A 1 179 ? -0.174 -4.294 -3.996 1.00 96.19 179 PHE A O 1
ATOM 1396 N N . GLY A 1 180 ? -0.607 -6.339 -4.802 1.00 96.19 180 GLY A N 1
ATOM 1397 C CA . GLY A 1 180 ? 0.669 -6.467 -5.482 1.00 96.19 180 GLY A CA 1
ATOM 1398 C C . GLY A 1 180 ? 0.629 -5.932 -6.912 1.00 96.19 180 GLY A C 1
ATOM 1399 O O . GLY A 1 180 ? -0.388 -5.965 -7.609 1.00 96.19 180 GLY A O 1
ATOM 1400 N N . TYR A 1 181 ? 1.793 -5.523 -7.400 1.00 97.12 181 TYR A N 1
ATOM 1401 C CA . TYR A 1 181 ? 2.010 -5.109 -8.782 1.00 97.12 181 TYR A CA 1
ATOM 1402 C C . TYR A 1 181 ? 3.398 -5.526 -9.283 1.00 97.12 181 TYR A C 1
ATOM 1404 O O . TYR A 1 181 ? 4.278 -5.927 -8.522 1.00 97.12 181 TYR A O 1
ATOM 1412 N N . ARG A 1 182 ? 3.607 -5.434 -10.592 1.00 96.94 182 ARG A N 1
ATOM 1413 C CA . ARG A 1 182 ? 4.893 -5.561 -11.277 1.00 96.94 182 ARG A CA 1
ATOM 1414 C C . ARG A 1 182 ? 5.245 -4.200 -11.850 1.00 96.94 182 ARG A C 1
ATOM 1416 O O . ARG A 1 182 ? 4.524 -3.699 -12.705 1.00 96.94 182 ARG A O 1
ATOM 1423 N N . THR A 1 183 ? 6.358 -3.627 -11.413 1.00 97.69 183 THR A N 1
ATOM 1424 C CA . THR A 1 183 ? 6.982 -2.510 -12.122 1.00 97.69 183 THR A CA 1
ATOM 1425 C C . THR A 1 183 ? 7.770 -3.081 -13.290 1.00 97.69 183 THR A C 1
ATOM 1427 O O . THR A 1 183 ? 8.778 -3.765 -13.084 1.00 97.69 183 THR A O 1
ATOM 1430 N N . ILE A 1 184 ? 7.306 -2.825 -14.508 1.00 97.38 184 ILE A N 1
ATOM 1431 C CA . ILE A 1 184 ? 7.988 -3.197 -15.746 1.00 97.38 184 ILE A CA 1
ATOM 1432 C C . ILE A 1 184 ? 8.827 -2.018 -16.229 1.00 97.38 184 ILE A C 1
ATOM 1434 O O . ILE A 1 184 ? 8.449 -0.865 -16.044 1.00 97.38 184 ILE A O 1
ATOM 1438 N N . THR A 1 185 ? 9.982 -2.294 -16.833 1.00 97.31 185 THR A N 1
ATOM 1439 C CA . THR A 1 185 ? 10.780 -1.255 -17.496 1.00 97.31 185 THR A CA 1
ATOM 1440 C C . THR A 1 185 ? 10.451 -1.260 -18.977 1.00 97.31 185 THR A C 1
ATOM 1442 O O . THR A 1 185 ? 10.648 -2.276 -19.644 1.00 97.31 185 THR A O 1
ATOM 1445 N N . VAL A 1 186 ? 9.968 -0.125 -19.468 1.00 97.38 186 VAL A N 1
ATOM 1446 C CA . VAL A 1 186 ? 9.674 0.107 -20.877 1.00 97.38 186 VAL A CA 1
ATOM 1447 C C . VAL A 1 186 ? 10.897 0.764 -21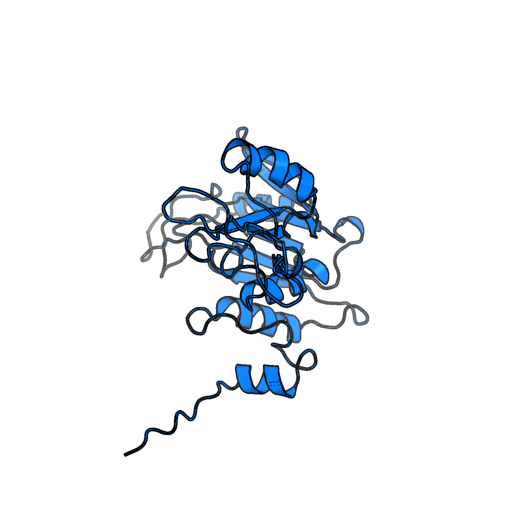.503 1.00 97.38 186 VAL A C 1
ATOM 1449 O O . VAL A 1 186 ? 11.287 1.874 -21.140 1.00 97.38 186 VAL A O 1
ATOM 1452 N N . GLU A 1 187 ? 11.536 0.050 -22.421 1.00 97.50 187 GLU A N 1
ATOM 1453 C CA . GLU A 1 187 ? 12.671 0.548 -23.188 1.00 97.50 187 GLU A CA 1
ATOM 1454 C C . GLU A 1 187 ? 12.195 0.992 -24.571 1.00 97.50 187 GLU A C 1
ATOM 1456 O O . GLU A 1 187 ? 11.295 0.399 -25.168 1.00 97.50 187 GLU A O 1
ATOM 1461 N N . ARG A 1 188 ? 12.839 2.035 -25.091 1.00 96.81 188 ARG A N 1
ATOM 1462 C CA . ARG A 1 188 ? 12.621 2.557 -26.440 1.00 96.81 188 ARG A CA 1
ATOM 1463 C C . ARG A 1 188 ? 13.944 2.586 -27.195 1.00 96.81 188 ARG A C 1
ATOM 1465 O O . ARG A 1 188 ? 14.994 2.730 -26.561 1.00 96.81 188 ARG A O 1
ATOM 1472 N N . PRO A 1 189 ? 13.934 2.440 -28.528 1.00 96.88 189 PRO A N 1
ATOM 1473 C CA . PRO A 1 189 ? 15.170 2.355 -29.283 1.00 96.88 189 PRO A CA 1
ATOM 1474 C C . PRO A 1 189 ? 15.844 3.722 -29.383 1.00 96.88 189 PRO A C 1
ATOM 1476 O O . PRO A 1 189 ? 15.202 4.729 -29.678 1.00 96.88 189 PRO A O 1
ATOM 1479 N N . LEU A 1 190 ? 17.163 3.734 -29.218 1.00 96.75 190 LEU A N 1
ATOM 1480 C CA . LEU A 1 190 ? 18.009 4.859 -29.580 1.00 96.75 190 LEU A CA 1
ATOM 1481 C C . LEU A 1 190 ? 17.967 5.042 -31.093 1.00 96.75 190 LEU A C 1
ATOM 1483 O O . LEU A 1 190 ? 18.168 4.085 -31.846 1.00 96.75 190 LEU A O 1
ATOM 1487 N N . LYS A 1 191 ? 17.733 6.279 -31.528 1.00 95.50 191 LYS A N 1
ATOM 1488 C CA . LYS A 1 191 ? 17.704 6.653 -32.941 1.00 95.50 191 LYS A CA 1
ATOM 1489 C C . LYS A 1 191 ? 18.868 7.585 -33.264 1.00 95.50 191 LYS A C 1
ATOM 1491 O O . LYS A 1 191 ? 19.220 8.441 -32.455 1.00 95.50 191 LYS A O 1
ATOM 1496 N N . ASP A 1 192 ? 19.486 7.388 -34.424 1.00 95.19 192 ASP A N 1
ATOM 1497 C CA . ASP A 1 192 ? 20.501 8.303 -34.949 1.00 95.19 192 ASP A CA 1
ATOM 1498 C C . ASP A 1 192 ? 19.870 9.612 -35.468 1.00 95.19 192 ASP A C 1
ATOM 1500 O O . ASP A 1 192 ? 18.649 9.783 -35.463 1.00 95.19 192 ASP A O 1
ATOM 1504 N N . GLU A 1 193 ? 20.694 10.554 -35.938 1.00 94.38 193 GLU A N 1
ATOM 1505 C CA . GLU A 1 193 ? 20.219 11.841 -36.482 1.00 94.38 193 GLU A CA 1
ATOM 1506 C C . GLU A 1 193 ? 19.288 11.685 -37.699 1.00 94.38 193 GLU A C 1
ATOM 1508 O O . GLU A 1 193 ? 18.498 12.581 -37.993 1.00 94.38 193 GLU A O 1
ATOM 1513 N N . ALA A 1 194 ? 19.361 10.551 -38.400 1.00 94.44 194 ALA A N 1
ATOM 1514 C CA . ALA A 1 194 ? 18.498 10.222 -39.528 1.00 94.44 194 ALA A CA 1
ATOM 1515 C C . ALA A 1 194 ? 17.224 9.462 -39.105 1.00 94.44 194 ALA A C 1
ATOM 1517 O O . ALA A 1 194 ? 16.395 9.140 -39.957 1.00 94.44 194 ALA A O 1
ATOM 1518 N N . GLY A 1 195 ? 17.042 9.198 -37.807 1.00 92.69 195 GLY A N 1
ATOM 1519 C CA . GLY A 1 195 ? 15.890 8.496 -37.248 1.00 92.69 195 GLY A CA 1
ATOM 1520 C C . GLY A 1 195 ? 15.987 6.968 -37.298 1.00 92.69 195 GLY A C 1
ATOM 1521 O O . GLY A 1 195 ? 15.001 6.296 -36.990 1.00 92.69 195 GLY A O 1
ATOM 1522 N N . ASN A 1 196 ? 17.139 6.399 -37.665 1.00 94.88 196 ASN A N 1
ATOM 1523 C CA . ASN A 1 196 ? 17.321 4.950 -37.734 1.00 94.88 196 ASN A CA 1
ATOM 1524 C C . ASN A 1 196 ? 17.662 4.371 -36.362 1.00 94.88 196 ASN A C 1
ATOM 1526 O O . ASN A 1 196 ? 18.437 4.956 -35.607 1.00 94.88 196 ASN A O 1
ATOM 1530 N N . VAL A 1 197 ? 17.134 3.181 -36.070 1.00 95.56 197 VAL A N 1
ATOM 1531 C CA . VAL A 1 197 ? 17.437 2.454 -34.833 1.00 95.56 197 VAL A CA 1
ATOM 1532 C C . VAL A 1 197 ? 18.915 2.072 -34.792 1.00 95.56 197 VAL A C 1
ATOM 1534 O O . VAL A 1 197 ? 19.428 1.389 -35.680 1.00 95.56 197 VAL A O 1
ATOM 1537 N N . VAL A 1 198 ? 19.587 2.474 -33.719 1.00 96.00 198 VAL A N 1
ATOM 1538 C CA . VAL A 1 198 ? 20.963 2.082 -33.427 1.00 96.00 198 VAL A CA 1
ATOM 1539 C C . VAL A 1 198 ? 20.961 0.662 -32.869 1.00 96.00 198 VAL A C 1
ATOM 1541 O O . VAL A 1 198 ? 20.233 0.357 -31.926 1.00 96.00 198 VAL A O 1
ATOM 1544 N N . LEU A 1 199 ? 21.789 -0.216 -33.438 1.00 94.81 199 LEU A N 1
ATOM 1545 C CA . LEU A 1 199 ? 21.923 -1.602 -32.989 1.00 94.81 199 LEU A CA 1
ATOM 1546 C C . LEU A 1 199 ? 23.145 -1.783 -32.087 1.00 94.81 199 LEU A C 1
ATOM 1548 O O . LEU A 1 199 ? 24.215 -1.212 -32.324 1.00 94.81 199 LEU A O 1
ATOM 1552 N N . GLY A 1 200 ? 23.007 -2.635 -31.074 1.00 92.38 200 GLY A N 1
ATOM 1553 C CA . GLY A 1 200 ? 24.116 -3.023 -30.217 1.00 92.38 200 GLY A CA 1
ATOM 1554 C C . GLY A 1 200 ? 25.209 -3.745 -31.010 1.00 92.38 200 GLY A C 1
ATOM 1555 O O . GLY A 1 200 ? 24.948 -4.603 -31.850 1.00 92.38 200 GLY A O 1
ATOM 1556 N N . GLN A 1 201 ? 26.470 -3.412 -30.737 1.00 89.69 201 GLN A N 1
ATOM 1557 C CA . GLN A 1 201 ? 27.605 -3.929 -31.515 1.00 89.69 201 GLN A CA 1
ATOM 1558 C C . GLN A 1 201 ? 28.281 -5.158 -30.885 1.00 89.69 201 GLN A C 1
ATOM 1560 O O . GLN A 1 201 ? 29.064 -5.844 -31.547 1.00 89.69 201 GLN A O 1
ATOM 1565 N N . ARG A 1 202 ? 28.047 -5.429 -29.592 1.00 87.38 202 ARG A N 1
ATOM 1566 C CA . ARG A 1 202 ? 28.746 -6.470 -28.814 1.00 87.38 202 ARG A CA 1
ATOM 1567 C C . ARG A 1 202 ? 27.876 -7.017 -27.679 1.00 87.38 202 ARG A C 1
ATOM 1569 O O . ARG A 1 202 ? 26.970 -6.346 -27.198 1.00 87.38 202 ARG A O 1
ATOM 1576 N N . GLY A 1 203 ? 28.227 -8.210 -27.195 1.00 86.75 203 GLY A N 1
ATOM 1577 C CA . GLY A 1 203 ? 27.571 -8.847 -26.049 1.00 86.75 203 GLY A CA 1
ATOM 1578 C C . GLY A 1 203 ? 26.193 -9.425 -26.384 1.00 86.75 203 GLY A C 1
ATOM 1579 O O . GLY A 1 203 ? 25.907 -9.708 -27.544 1.00 86.75 203 GLY A O 1
ATOM 1580 N N . LYS A 1 204 ? 25.347 -9.603 -25.359 1.00 80.56 204 LYS A N 1
ATOM 1581 C CA . LYS A 1 204 ? 23.981 -10.145 -25.505 1.00 80.56 204 LYS A CA 1
ATOM 1582 C C . LYS A 1 204 ? 23.070 -9.278 -26.386 1.00 80.56 204 LYS A C 1
ATOM 1584 O O . LYS A 1 204 ? 22.162 -9.811 -27.002 1.00 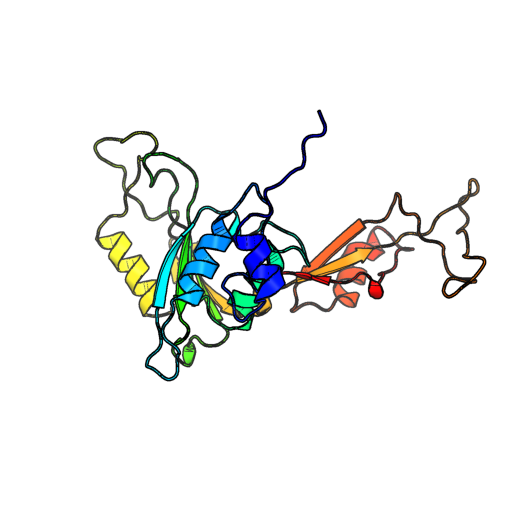80.56 204 LYS A O 1
ATOM 1589 N N . ALA A 1 205 ? 23.345 -7.976 -26.456 1.00 83.19 205 ALA A N 1
ATOM 1590 C CA . ALA A 1 205 ? 22.577 -7.008 -27.236 1.00 83.19 205 ALA A CA 1
ATOM 1591 C C . ALA A 1 205 ? 23.097 -6.836 -28.675 1.00 83.19 205 ALA A C 1
ATOM 1593 O O . ALA A 1 205 ? 22.711 -5.891 -29.359 1.00 83.19 205 ALA A O 1
ATOM 1594 N N . LYS A 1 206 ? 24.020 -7.695 -29.140 1.00 90.50 206 LYS A N 1
ATOM 1595 C CA . LYS A 1 206 ? 24.520 -7.607 -30.513 1.00 90.50 206 LYS A CA 1
ATOM 1596 C C . LYS A 1 206 ? 23.360 -7.794 -31.496 1.00 90.50 206 LYS A C 1
ATOM 1598 O O . LYS A 1 206 ? 22.591 -8.739 -31.349 1.00 90.50 206 LYS A O 1
ATOM 1603 N N . ASP A 1 207 ? 23.264 -6.900 -32.475 1.00 90.62 207 ASP A N 1
ATOM 1604 C CA . ASP A 1 207 ? 22.223 -6.883 -33.511 1.00 90.62 207 ASP A CA 1
ATOM 1605 C C . ASP A 1 207 ? 20.794 -6.631 -32.969 1.00 90.62 207 ASP A C 1
ATOM 1607 O O . ASP A 1 207 ? 19.824 -6.714 -33.719 1.00 90.62 207 ASP A O 1
ATOM 1611 N N . GLN A 1 208 ? 20.650 -6.272 -31.686 1.00 91.69 208 GLN A N 1
ATOM 1612 C CA . GLN A 1 208 ? 19.384 -5.856 -31.070 1.00 91.69 208 GLN A CA 1
ATOM 1613 C C . GLN A 1 208 ? 19.297 -4.325 -30.981 1.00 91.69 208 GLN A C 1
ATOM 1615 O O . GLN A 1 208 ? 20.343 -3.673 -30.883 1.00 91.69 208 GLN A O 1
ATOM 1620 N N . PRO A 1 209 ? 18.083 -3.736 -30.973 1.00 94.81 209 PRO A N 1
ATOM 1621 C CA . PRO A 1 209 ? 17.899 -2.314 -30.706 1.00 94.81 209 PRO A CA 1
ATOM 1622 C C . PRO A 1 209 ? 18.596 -1.890 -29.413 1.00 94.81 209 PRO A C 1
ATOM 1624 O O . PRO A 1 209 ? 18.396 -2.475 -28.348 1.00 94.81 209 PRO A O 1
ATOM 1627 N N . GLN A 1 210 ? 19.437 -0.867 -29.504 1.00 95.00 210 GLN A N 1
ATOM 1628 C CA . GLN A 1 210 ? 20.037 -0.253 -28.333 1.00 95.00 210 GLN A CA 1
ATOM 1629 C C . GLN A 1 210 ? 18.979 0.593 -27.624 1.00 95.00 210 GLN A C 1
ATOM 1631 O O . GLN A 1 210 ? 18.325 1.410 -28.260 1.00 95.00 210 GLN A O 1
ATOM 1636 N N . ALA A 1 211 ? 18.824 0.426 -26.311 1.00 94.94 211 ALA A N 1
ATOM 1637 C CA . ALA A 1 211 ? 17.905 1.243 -25.525 1.00 94.94 211 ALA A CA 1
ATOM 1638 C C . ALA A 1 211 ? 18.387 2.698 -25.398 1.00 94.94 211 ALA A C 1
ATOM 1640 O O . ALA A 1 211 ? 19.556 2.945 -25.078 1.00 94.94 211 ALA A O 1
ATOM 1641 N N . ASP A 1 212 ? 17.474 3.650 -25.572 1.00 95.75 212 ASP A N 1
ATOM 1642 C CA . ASP A 1 212 ? 17.673 5.051 -25.219 1.00 95.75 212 ASP A CA 1
ATOM 1643 C C . ASP A 1 212 ? 17.337 5.268 -23.740 1.00 95.75 212 ASP A C 1
ATOM 1645 O O . ASP A 1 212 ? 16.175 5.313 -23.335 1.00 95.75 212 ASP A O 1
ATOM 1649 N N . SER A 1 213 ? 18.366 5.436 -22.910 1.00 94.12 213 SER A N 1
ATOM 1650 C CA . SER A 1 213 ? 18.177 5.656 -21.474 1.00 94.12 213 SER A CA 1
ATOM 1651 C C . SER A 1 213 ? 17.417 6.941 -21.132 1.00 94.12 213 SER A C 1
ATOM 1653 O O . SER A 1 213 ? 16.932 7.048 -20.011 1.00 94.12 213 SER A O 1
ATOM 1655 N N . SER A 1 214 ? 17.343 7.916 -22.047 1.00 95.81 214 SER A N 1
ATOM 1656 C CA . SER A 1 214 ? 16.604 9.167 -21.834 1.00 95.81 214 SER A CA 1
ATOM 1657 C C . SER A 1 214 ? 15.101 9.030 -22.083 1.00 95.81 214 SER A C 1
ATOM 1659 O O . SER A 1 214 ? 14.329 9.841 -21.578 1.00 95.81 214 SER A O 1
ATOM 1661 N N . LEU A 1 215 ? 14.696 7.992 -22.820 1.00 95.62 215 LEU A N 1
ATOM 1662 C CA . LEU A 1 215 ? 13.303 7.678 -23.143 1.00 95.62 215 LEU A CA 1
ATOM 1663 C C . LEU A 1 215 ? 12.765 6.478 -22.353 1.00 95.62 215 LEU A C 1
ATOM 1665 O O . LEU A 1 215 ? 11.624 6.073 -22.565 1.00 95.62 215 LEU A O 1
ATOM 1669 N N . ARG A 1 216 ? 13.589 5.887 -21.481 1.00 96.19 216 ARG A N 1
ATOM 1670 C CA . ARG A 1 216 ? 13.189 4.785 -20.607 1.00 96.19 216 ARG A CA 1
ATOM 1671 C C . ARG A 1 216 ? 12.124 5.253 -19.627 1.00 96.19 216 ARG A C 1
ATOM 1673 O O . ARG A 1 216 ? 12.323 6.250 -18.936 1.00 96.19 216 ARG A O 1
ATOM 1680 N N . ASP A 1 217 ? 11.088 4.440 -19.487 1.00 95.81 217 ASP A N 1
ATOM 1681 C CA . ASP A 1 217 ? 10.034 4.647 -18.502 1.00 95.81 217 ASP A CA 1
ATOM 1682 C C . ASP A 1 217 ? 9.724 3.356 -17.730 1.00 95.81 217 ASP A C 1
ATOM 1684 O O . ASP A 1 217 ? 10.302 2.289 -17.980 1.00 95.81 217 ASP A O 1
ATOM 1688 N N . THR A 1 218 ? 8.829 3.454 -16.756 1.00 96.25 218 THR A N 1
ATOM 1689 C CA . THR A 1 218 ? 8.321 2.322 -15.989 1.00 96.25 218 THR A CA 1
ATOM 1690 C C . THR A 1 218 ? 6.812 2.365 -15.867 1.00 96.25 218 THR A C 1
ATOM 1692 O 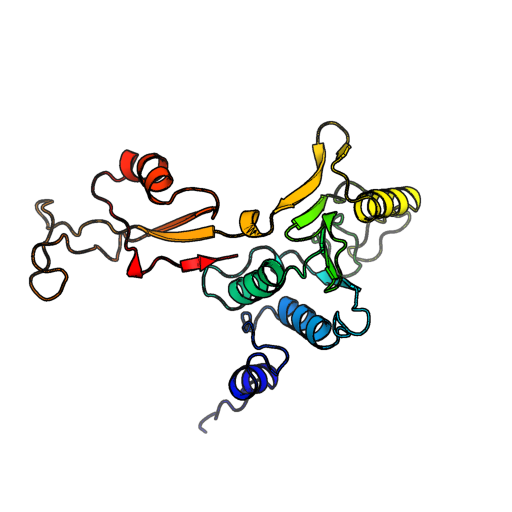O . THR A 1 218 ? 6.249 3.403 -15.543 1.00 96.25 218 THR A O 1
ATOM 1695 N N . GLU A 1 219 ? 6.185 1.202 -15.993 1.00 96.75 219 GLU A N 1
ATOM 1696 C CA . GLU A 1 219 ? 4.745 1.020 -15.815 1.00 96.75 219 GLU A CA 1
ATOM 1697 C C . GLU A 1 219 ? 4.476 0.054 -14.661 1.00 96.75 219 GLU A C 1
ATOM 1699 O O . GLU A 1 219 ? 5.252 -0.877 -14.430 1.00 96.75 219 GLU A O 1
ATOM 1704 N N . ASN A 1 220 ? 3.374 0.253 -13.937 1.00 96.25 220 ASN A N 1
ATOM 1705 C CA . ASN A 1 220 ? 2.943 -0.653 -12.872 1.00 96.25 220 ASN A CA 1
ATOM 1706 C C . ASN A 1 220 ? 1.732 -1.463 -13.334 1.00 96.25 220 ASN A C 1
ATOM 1708 O O . ASN A 1 220 ? 0.654 -0.914 -13.534 1.00 96.25 220 ASN A O 1
ATOM 1712 N N . VAL A 1 221 ? 1.904 -2.779 -13.434 1.00 96.69 221 VAL A N 1
ATOM 1713 C CA . VAL A 1 221 ? 0.856 -3.725 -13.836 1.00 96.69 221 VAL A CA 1
ATOM 1714 C C . VAL A 1 221 ? 0.418 -4.528 -12.620 1.00 96.69 221 VAL A C 1
ATOM 1716 O O . VAL A 1 221 ? 1.265 -5.073 -11.916 1.00 96.69 221 VAL A O 1
ATOM 1719 N N . THR A 1 222 ? -0.881 -4.617 -12.343 1.00 95.56 222 THR A N 1
ATOM 1720 C CA . THR A 1 222 ? -1.389 -5.396 -11.194 1.00 95.56 222 THR A CA 1
ATOM 1721 C C . THR A 1 222 ? -0.980 -6.874 -11.284 1.00 95.56 222 THR A C 1
ATOM 1723 O O . THR A 1 222 ? -0.771 -7.401 -12.378 1.00 95.56 222 THR A O 1
ATOM 1726 N N . LEU A 1 223 ? -0.832 -7.575 -10.149 1.00 94.31 223 LEU A N 1
ATOM 1727 C CA . LEU A 1 223 ? -0.405 -8.985 -10.182 1.00 94.31 223 LEU A CA 1
ATOM 1728 C C . LEU A 1 223 ? -1.395 -9.916 -10.894 1.00 94.31 223 LEU A C 1
ATOM 1730 O O . LEU A 1 223 ? -0.959 -10.925 -11.460 1.00 94.31 223 LEU A O 1
ATOM 1734 N N . SER A 1 224 ? -2.681 -9.566 -10.883 1.00 92.12 224 SER A N 1
ATOM 1735 C CA . SER A 1 224 ? -3.766 -10.308 -11.530 1.00 92.12 224 SER A CA 1
ATOM 1736 C C . SER A 1 224 ? -3.832 -10.105 -13.047 1.00 92.12 224 SER A C 1
ATOM 1738 O O . SER A 1 224 ? -4.506 -10.873 -13.733 1.00 92.12 224 SER A O 1
ATOM 1740 N N . GLU A 1 225 ? -3.116 -9.117 -13.585 1.00 94.44 225 GLU A N 1
ATOM 1741 C CA . GLU A 1 225 ? -3.061 -8.839 -15.015 1.00 94.44 225 GLU A CA 1
ATOM 1742 C C . GLU A 1 225 ? -1.781 -9.396 -15.658 1.00 94.44 225 GLU A C 1
ATOM 1744 O O . GLU A 1 225 ? -0.679 -9.339 -15.099 1.00 94.44 225 GLU A O 1
ATOM 1749 N N . ASP A 1 226 ? -1.934 -9.947 -16.865 1.00 95.81 226 ASP A N 1
ATOM 1750 C CA . ASP A 1 226 ? -0.806 -10.358 -17.691 1.00 95.81 226 ASP A CA 1
ATOM 1751 C C . ASP A 1 226 ? -0.070 -9.129 -18.244 1.00 95.81 226 ASP A C 1
ATOM 1753 O O . ASP A 1 226 ? -0.655 -8.240 -18.866 1.00 95.81 226 ASP A O 1
ATOM 1757 N N . VAL A 1 227 ? 1.245 -9.104 -18.032 1.00 96.56 227 VAL A N 1
ATOM 1758 C CA . VAL A 1 227 ? 2.106 -7.973 -18.394 1.00 96.56 227 VAL A CA 1
ATOM 1759 C C . VAL A 1 227 ? 2.103 -7.715 -19.898 1.00 96.56 227 VAL A C 1
ATOM 1761 O O . VAL A 1 227 ? 2.074 -6.557 -20.309 1.00 96.56 227 VAL A O 1
ATOM 1764 N N . GLN A 1 228 ? 2.125 -8.772 -20.713 1.00 96.69 228 GLN A N 1
ATOM 1765 C CA . GLN A 1 228 ? 2.152 -8.624 -22.166 1.00 96.69 228 GLN A CA 1
ATOM 1766 C C . GLN A 1 228 ? 0.831 -8.030 -22.671 1.00 96.69 228 GLN A C 1
ATOM 1768 O O . GLN A 1 228 ? 0.837 -7.102 -23.475 1.00 96.69 228 GLN A O 1
ATOM 1773 N N . THR A 1 229 ? -0.291 -8.497 -22.126 1.00 97.50 229 THR A N 1
ATOM 1774 C CA . THR A 1 229 ? -1.631 -7.986 -22.433 1.00 97.50 229 THR A CA 1
ATOM 1775 C C . THR A 1 229 ? -1.779 -6.505 -22.068 1.00 97.50 229 THR A C 1
ATOM 1777 O O . THR A 1 229 ? -2.289 -5.727 -22.875 1.00 97.50 229 THR A O 1
ATOM 1780 N N . TYR A 1 230 ? -1.312 -6.091 -20.881 1.00 97.62 230 TYR A N 1
ATOM 1781 C CA . TYR A 1 230 ? -1.279 -4.672 -20.500 1.00 97.62 230 TYR A CA 1
ATOM 1782 C C . TYR A 1 230 ? -0.429 -3.861 -21.483 1.00 97.62 230 TYR A C 1
ATOM 1784 O O . TYR A 1 230 ? -0.868 -2.831 -21.987 1.00 97.62 230 TYR A O 1
ATOM 1792 N N . PHE A 1 231 ? 0.776 -4.341 -21.791 1.00 97.62 231 PHE A N 1
ATOM 1793 C CA . PHE A 1 231 ? 1.728 -3.636 -22.644 1.00 97.62 231 PHE A CA 1
ATOM 1794 C C . PHE A 1 231 ? 1.201 -3.417 -24.069 1.00 97.62 231 PHE A C 1
ATOM 1796 O O . PHE A 1 231 ? 1.318 -2.322 -24.619 1.00 97.62 231 PHE A O 1
ATOM 1803 N N . GLU A 1 232 ? 0.558 -4.430 -24.650 1.00 97.69 232 GLU A N 1
ATOM 1804 C CA . GLU A 1 232 ? -0.076 -4.334 -25.968 1.00 97.69 232 GLU A CA 1
ATOM 1805 C C . GLU A 1 232 ? -1.262 -3.365 -25.992 1.00 97.69 232 GLU A C 1
ATOM 1807 O O . GLU A 1 232 ? -1.499 -2.715 -27.011 1.00 97.69 232 GLU A O 1
ATOM 1812 N N . ARG A 1 233 ? -2.003 -3.260 -24.884 1.00 97.62 233 ARG A N 1
ATOM 1813 C CA . ARG A 1 233 ? -3.191 -2.407 -24.775 1.00 97.62 233 ARG A CA 1
ATOM 1814 C C . ARG A 1 233 ? -2.857 -0.953 -24.457 1.00 97.62 233 ARG A C 1
ATOM 1816 O O . ARG A 1 233 ? -3.475 -0.066 -25.034 1.00 97.62 233 ARG A O 1
ATOM 1823 N N . GLU A 1 234 ? -1.921 -0.720 -23.543 1.00 97.50 234 GLU A N 1
ATOM 1824 C CA . GLU A 1 234 ? -1.671 0.602 -22.957 1.00 97.50 234 GLU A CA 1
ATOM 1825 C C . GLU A 1 234 ? -0.384 1.257 -23.474 1.00 97.50 234 GLU A C 1
ATOM 1827 O O . GLU A 1 234 ? -0.309 2.479 -23.515 1.00 97.50 234 GLU A O 1
ATOM 1832 N N . VAL A 1 235 ? 0.630 0.489 -23.900 1.00 97.00 235 VAL A N 1
ATOM 1833 C CA . VAL A 1 235 ? 1.934 1.057 -24.299 1.00 97.00 235 VAL A CA 1
ATOM 1834 C C . VAL A 1 235 ? 2.109 1.083 -25.813 1.00 97.00 235 VAL A C 1
ATOM 1836 O O . VAL A 1 235 ? 2.337 2.146 -26.391 1.00 97.00 235 VAL A O 1
ATOM 1839 N N . LEU A 1 236 ? 1.965 -0.062 -26.486 1.00 97.19 236 LEU A N 1
ATOM 1840 C CA . LEU A 1 236 ? 2.222 -0.168 -27.930 1.00 97.19 236 LEU A CA 1
ATOM 1841 C C . LEU A 1 236 ? 1.378 0.762 -28.828 1.00 97.19 236 LEU A C 1
ATOM 1843 O O . LEU A 1 236 ? 1.900 1.177 -29.866 1.00 97.19 236 LEU A O 1
ATOM 1847 N N . PRO A 1 237 ? 0.129 1.153 -28.486 1.00 97.81 237 PRO A N 1
ATOM 1848 C CA . PRO A 1 237 ? -0.621 2.129 -29.282 1.00 97.81 237 PRO A CA 1
ATOM 1849 C C . PRO A 1 237 ? -0.006 3.533 -29.285 1.00 97.81 237 PRO A C 1
ATOM 1851 O O . PRO A 1 237 ? -0.265 4.315 -30.201 1.00 97.81 237 PRO A O 1
ATOM 1854 N N . HIS A 1 238 ? 0.793 3.857 -28.268 1.00 95.56 238 HIS A N 1
ATOM 1855 C CA . HIS A 1 238 ? 1.478 5.139 -28.132 1.00 95.56 238 HIS A CA 1
ATOM 1856 C C . HIS A 1 238 ? 2.953 5.047 -28.533 1.00 95.56 238 HIS A C 1
ATOM 1858 O O . HIS A 1 238 ? 3.484 5.994 -29.109 1.00 95.56 238 HIS A O 1
ATOM 1864 N N . GLU A 1 239 ? 3.595 3.905 -28.279 1.00 95.00 239 GLU A N 1
ATOM 1865 C CA . GLU A 1 239 ? 5.021 3.675 -28.506 1.00 95.00 239 GLU A CA 1
ATOM 1866 C C . GLU A 1 239 ? 5.253 2.326 -29.204 1.00 95.00 239 GLU A C 1
ATOM 1868 O O . GLU A 1 239 ? 5.606 1.319 -28.594 1.00 95.00 239 GLU A O 1
ATOM 1873 N N . SER A 1 240 ? 5.041 2.302 -30.522 1.00 95.06 240 SER A N 1
ATOM 1874 C CA . SER A 1 240 ? 4.995 1.067 -31.322 1.00 95.06 240 SER A CA 1
ATOM 1875 C C . SER A 1 240 ? 6.310 0.283 -31.414 1.00 95.06 240 SER A C 1
ATOM 1877 O O . SER A 1 240 ? 6.297 -0.882 -31.800 1.00 95.06 240 SER A O 1
ATOM 1879 N N . ASP A 1 241 ? 7.447 0.924 -31.133 1.00 94.62 241 ASP A N 1
ATOM 1880 C CA . ASP A 1 241 ? 8.782 0.316 -31.169 1.00 94.62 241 ASP A CA 1
ATOM 1881 C C . ASP A 1 241 ? 9.359 0.048 -29.768 1.00 94.62 241 ASP A C 1
ATOM 1883 O O . ASP A 1 241 ? 10.530 -0.320 -29.645 1.00 94.62 241 ASP A O 1
ATOM 1887 N N . ALA A 1 242 ? 8.546 0.206 -28.718 1.00 97.00 242 ALA A N 1
ATOM 1888 C CA . ALA A 1 242 ? 8.936 -0.095 -27.350 1.00 97.00 242 ALA A CA 1
ATOM 1889 C C . ALA A 1 242 ? 8.982 -1.607 -27.076 1.00 97.00 242 ALA A C 1
ATOM 1891 O O . ALA A 1 242 ? 8.259 -2.404 -27.678 1.00 97.00 242 ALA A O 1
ATOM 1892 N N . TRP A 1 243 ? 9.797 -2.005 -26.101 1.00 97.19 243 TRP A N 1
ATOM 1893 C CA . TRP A 1 243 ? 9.814 -3.368 -25.568 1.00 97.19 243 TRP A CA 1
ATOM 1894 C C . TRP A 1 243 ? 10.000 -3.372 -24.052 1.00 97.19 243 TRP A C 1
ATOM 1896 O O . TRP A 1 243 ? 10.446 -2.394 -23.452 1.00 97.19 243 TRP A O 1
ATOM 1906 N N . ILE A 1 244 ? 9.673 -4.502 -23.428 1.00 97.31 244 ILE A N 1
ATOM 1907 C CA . ILE A 1 244 ? 9.834 -4.692 -21.988 1.00 97.31 244 ILE A CA 1
ATOM 1908 C C . ILE A 1 244 ? 11.226 -5.252 -21.694 1.00 97.31 244 ILE A C 1
ATOM 1910 O O . ILE A 1 244 ? 11.622 -6.289 -22.231 1.00 97.31 244 ILE A O 1
ATOM 1914 N N . ASP A 1 245 ? 11.954 -4.620 -20.774 1.00 95.50 245 ASP A N 1
ATOM 1915 C CA . ASP A 1 245 ? 13.120 -5.240 -20.145 1.00 95.50 245 ASP A CA 1
ATOM 1916 C C . ASP A 1 245 ? 12.669 -6.122 -18.968 1.00 95.50 245 ASP A C 1
ATOM 1918 O O . ASP A 1 245 ? 12.484 -5.678 -17.826 1.00 95.50 245 ASP A O 1
ATOM 1922 N N . HIS A 1 246 ? 12.487 -7.411 -19.258 1.00 93.00 246 HIS A N 1
ATOM 1923 C CA . HIS A 1 246 ? 12.068 -8.398 -18.265 1.00 93.00 246 HIS A CA 1
ATOM 1924 C C . HIS A 1 246 ? 13.110 -8.621 -17.154 1.00 93.00 246 HIS A C 1
ATOM 1926 O O . HIS A 1 246 ? 12.723 -8.946 -16.032 1.00 93.00 246 HIS A O 1
ATOM 1932 N N . GLU A 1 247 ? 14.410 -8.395 -17.400 1.00 92.75 247 GLU A N 1
ATOM 1933 C CA . GLU A 1 247 ? 15.450 -8.542 -16.364 1.00 92.75 247 GLU A CA 1
ATOM 1934 C C . GLU A 1 247 ? 15.335 -7.445 -15.288 1.00 92.75 247 GLU A C 1
ATOM 1936 O O . GLU A 1 247 ? 15.726 -7.645 -14.129 1.00 92.75 247 GLU A O 1
ATOM 1941 N N . LYS A 1 248 ? 14.755 -6.292 -15.641 1.00 93.19 248 LYS A N 1
ATOM 1942 C CA . LYS A 1 248 ? 14.493 -5.172 -14.725 1.00 93.19 248 LYS A CA 1
ATOM 1943 C C . LYS A 1 248 ? 13.099 -5.176 -14.106 1.00 93.19 248 LYS A C 1
ATOM 1945 O O . LYS A 1 248 ? 12.834 -4.343 -13.244 1.00 93.19 248 LYS A O 1
ATOM 1950 N N . THR A 1 249 ? 12.231 -6.113 -14.480 1.00 93.75 249 THR A N 1
ATOM 1951 C CA . THR A 1 249 ? 10.898 -6.206 -13.876 1.00 93.75 249 THR A CA 1
ATOM 1952 C C . THR A 1 249 ? 11.014 -6.571 -12.395 1.00 93.75 249 THR A C 1
ATOM 1954 O O . THR A 1 249 ? 11.776 -7.468 -12.016 1.00 93.75 249 THR A O 1
ATOM 1957 N N . ARG A 1 250 ? 10.290 -5.857 -11.533 1.00 95.19 250 ARG A N 1
ATOM 1958 C CA . ARG A 1 250 ? 10.287 -6.082 -10.081 1.00 95.19 250 ARG A CA 1
ATOM 1959 C C . ARG A 1 250 ? 8.859 -6.168 -9.577 1.00 95.19 250 ARG A C 1
ATOM 1961 O O . ARG A 1 250 ? 8.004 -5.411 -10.017 1.00 95.19 250 ARG A O 1
ATOM 1968 N N . VAL A 1 251 ? 8.612 -7.079 -8.642 1.00 95.06 251 VAL A N 1
ATOM 1969 C CA . VAL A 1 251 ? 7.347 -7.104 -7.906 1.00 95.06 251 VAL A CA 1
ATOM 1970 C C . VAL A 1 251 ? 7.387 -5.998 -6.855 1.00 95.06 251 VAL A C 1
ATOM 1972 O O . VAL A 1 251 ? 8.434 -5.732 -6.261 1.00 95.06 251 VAL A O 1
ATOM 1975 N N . GLY A 1 252 ? 6.252 -5.359 -6.632 1.00 95.06 252 GLY A N 1
ATOM 1976 C CA . GLY A 1 252 ? 6.011 -4.386 -5.584 1.00 95.06 252 GLY A CA 1
ATOM 1977 C C . GLY A 1 252 ? 4.684 -4.675 -4.896 1.00 95.06 252 GLY A C 1
ATOM 1978 O O . GLY A 1 252 ? 3.835 -5.383 -5.428 1.00 95.06 252 GLY A O 1
ATOM 1979 N N . TYR A 1 253 ? 4.562 -4.138 -3.695 1.00 94.19 253 TYR A N 1
ATOM 1980 C CA . TYR A 1 253 ? 3.356 -4.046 -2.881 1.00 94.19 253 TYR A CA 1
ATOM 1981 C C . TYR A 1 253 ? 3.262 -2.639 -2.309 1.00 94.19 253 TYR A C 1
ATOM 1983 O O . TYR A 1 253 ? 4.297 -1.916 -2.309 1.00 94.19 253 TYR A O 1
#

Foldseek 3Di:
DDPDPPPPDPLNVQCVPQQVPGLQNLADAPPVDCQLSVVSVVVVVWDDVVRVTDKDKDKAACCLQDPDWFPHSSFSSLCVCLVLQFFQEKEWAAALQDQAGRGIMIITMTINHDDPVSGQKYKYFYCRVQWDADPDRHHSRGTDHDPVSVVVVCCCSVVVDWDDDPNHTRMDMDGSQQSKKKKWKKFAADADPVRDFDFDCDDPRHRHGDTDPVPIDIDIGRSPDDPVVCCVVPPCVPGVRIDTPPVPMGMGD